Protein AF-A0A520DU92-F1 (afdb_monomer_lite)

Secondary structure (DSSP, 8-state):
-HHHH-TTT--HHHHHHHHHHHHHHHHHHHHHHHH-EETTEESSBSTTSEEEEES-TTTEEEEE--SEETTEEE-SEEEEEEEEE---EEEEE-S--BS-SS---EEEEEEETTEEEEEEESS--HHHHHHHHHTTHHHHSEEEEEES-TT-BEEEEEEEEESTTS-EEEE-TT-SS-SS----EEE-----EEEEEEEEEETTEEEEEEEEEEE--STT--TTEEE-TTS-EEEE-HHHHSTTTTSS-EEEEEEEE-PEEEE-SSSTT-EEEEPPPB--GGGSSBTTBTT--GGG---SSHHHHHHHHHHHHHHHHHHHHHHHHHHHHHHHH-

pLDDT: mean 90.15, std 7.12, range [54.53, 98.44]

Radius of gyration: 24.4 Å; chains: 1; bounding box: 58×38×75 Å

Foldseek 3Di:
DVVLLPVVPDDLVNLVVVVVVLVVVLVVLQCCQQVCDDDPGRFAAQLAFKDKDFPALQWFLDWDDGQDDPNFGFAWDFKWKAWPAFWFWWKDWFPDFDQDQQFQAFWDWKDKQRDIDTDPRPGDGVVNVQVVVCVCCVPRQWHWDWDDDRGGIAIMITGVFTAQLGWIFIADCRCSRHPDRDDGDTTGIHAIKMKIWGWGADPVGIDIDIDIWAFPPDHPGGSQWTDDPLGTITGTDPSSSDDCRSNDTDGGIIMHGNWDWDQQDDDPVRIDTGGRHHSNQCNALGNLDRNDTSVNQRSSDSVSVVSNVSSVVRRVVSVVSSVVVVVVCVVPRD

Sequence (334 aa):
AVHAANTAVVDTPQLQADQQEIRSTIQSIQRIADSTSWGSKRLLNGTAGTQSVITSPSNLGSMYFGSTFNGSIVANGPVTVQRTTAATRTELATDKTFASTATVPGAGTFVVNGYSFSSNGTTDTIQNMADRVNAQSANTGVTATIEGSAGAYSLKFTSVEFGSDFPISYFDPSGVLSTTVNPAATVNGTDATANVTLTTTTPSGTTTSTVTFTGGQGNKTSGLLLSDGQGNSFRLTPAGNAGTTLATATAIGQLTSGNLRFQIGANDDQSVSFGMPDVRPNRLGTGAITNQDLTTVDVTTQQGAIDAMTIIDSAVTQLSQMRGELGSFQKNFL

Structure (mmCIF, N/CA/C/O backbone):
data_AF-A0A520DU92-F1
#
_entry.id   AF-A0A520DU92-F1
#
loop_
_atom_site.group_PDB
_atom_site.id
_atom_site.type_symbol
_atom_site.label_atom_id
_atom_site.label_alt_id
_atom_site.label_comp_id
_atom_site.label_asym_id
_atom_site.label_entity_id
_atom_site.label_seq_id
_atom_site.pdbx_PDB_ins_code
_atom_site.Cartn_x
_atom_site.Cartn_y
_atom_site.Cartn_z
_atom_site.occupancy
_atom_site.B_iso_or_equiv
_atom_site.auth_seq_id
_atom_site.auth_comp_id
_atom_site.auth_asym_id
_atom_site.auth_atom_id
_atom_site.pdbx_PDB_model_num
ATOM 1 N N . ALA A 1 1 ? 14.570 -8.189 12.410 1.00 72.06 1 ALA A N 1
ATOM 2 C CA . ALA A 1 1 ? 14.326 -7.747 11.018 1.00 72.06 1 ALA A CA 1
ATOM 3 C C . ALA A 1 1 ? 15.596 -7.194 10.374 1.00 72.06 1 ALA A C 1
ATOM 5 O O . ALA A 1 1 ? 16.088 -7.819 9.452 1.00 72.06 1 ALA A O 1
ATOM 6 N N . VAL A 1 2 ? 16.189 -6.105 10.886 1.00 81.75 2 VAL A N 1
ATOM 7 C CA . VAL A 1 2 ? 17.441 -5.545 10.323 1.00 81.75 2 VAL A CA 1
ATOM 8 C C . VAL A 1 2 ? 18.602 -6.551 10.343 1.00 81.75 2 VAL A C 1
ATOM 10 O O . VAL A 1 2 ? 19.323 -6.657 9.361 1.00 81.75 2 VAL A O 1
ATOM 13 N N . HIS A 1 3 ? 18.753 -7.326 11.425 1.00 86.38 3 HIS A N 1
ATOM 14 C CA . HIS A 1 3 ? 19.741 -8.409 11.496 1.00 86.38 3 HIS A CA 1
ATOM 15 C C . HIS A 1 3 ? 19.518 -9.443 10.378 1.00 86.38 3 HIS A C 1
ATOM 17 O O . HIS A 1 3 ? 20.378 -9.593 9.519 1.00 86.38 3 HIS A O 1
ATOM 23 N N . ALA A 1 4 ? 18.322 -10.033 10.303 1.00 79.88 4 ALA A N 1
ATOM 24 C CA . ALA A 1 4 ? 17.920 -10.942 9.229 1.00 79.88 4 ALA A CA 1
ATOM 25 C C . ALA A 1 4 ? 18.042 -10.384 7.791 1.00 79.88 4 ALA A C 1
ATOM 27 O O . ALA A 1 4 ? 18.256 -11.147 6.852 1.00 79.88 4 ALA A O 1
ATOM 28 N N . ALA A 1 5 ? 17.944 -9.064 7.598 1.00 78.12 5 ALA A N 1
ATOM 29 C CA . ALA A 1 5 ? 18.129 -8.431 6.291 1.00 78.12 5 ALA A CA 1
ATOM 30 C C . ALA A 1 5 ? 19.599 -8.440 5.816 1.00 78.12 5 ALA A C 1
ATOM 32 O O . ALA A 1 5 ? 19.856 -8.297 4.619 1.00 78.12 5 ALA A O 1
ATOM 33 N N . ASN A 1 6 ? 20.566 -8.658 6.717 1.00 76.94 6 ASN A N 1
ATOM 34 C CA . ASN A 1 6 ? 21.995 -8.756 6.403 1.00 76.94 6 ASN A CA 1
ATOM 35 C C . ASN A 1 6 ? 22.384 -10.163 5.912 1.00 76.94 6 ASN A C 1
ATOM 37 O O . ASN A 1 6 ? 23.274 -10.818 6.457 1.00 76.94 6 ASN A O 1
ATOM 41 N N . THR A 1 7 ? 21.750 -10.631 4.838 1.00 66.50 7 THR A N 1
ATOM 42 C CA . THR A 1 7 ? 21.922 -11.997 4.302 1.00 66.50 7 THR A CA 1
ATOM 43 C C . THR A 1 7 ? 23.335 -12.328 3.807 1.00 66.50 7 THR A C 1
ATOM 45 O O . THR A 1 7 ? 23.638 -13.491 3.564 1.00 66.50 7 THR A O 1
ATOM 48 N N . ALA A 1 8 ? 24.224 -11.338 3.687 1.00 62.16 8 ALA A N 1
ATOM 49 C CA . ALA A 1 8 ? 25.632 -11.549 3.347 1.00 62.16 8 ALA A CA 1
ATOM 50 C C . ALA A 1 8 ? 26.436 -12.256 4.456 1.00 62.16 8 ALA A C 1
ATOM 52 O O . ALA A 1 8 ? 27.493 -12.816 4.173 1.00 62.16 8 ALA A O 1
ATOM 53 N N . VAL A 1 9 ? 25.967 -12.201 5.708 1.00 70.06 9 VAL A N 1
ATOM 54 C CA . VAL A 1 9 ? 26.692 -12.735 6.877 1.00 70.06 9 VAL A CA 1
ATOM 55 C C . VAL A 1 9 ? 25.840 -13.618 7.788 1.00 70.06 9 VAL A C 1
ATOM 57 O O . VAL A 1 9 ? 26.406 -14.336 8.608 1.00 70.06 9 VAL A O 1
ATOM 60 N N . VAL A 1 10 ? 24.510 -13.577 7.660 1.00 82.62 10 VAL A N 1
ATOM 61 C CA . VAL A 1 10 ? 23.593 -14.310 8.542 1.00 82.62 10 VAL A CA 1
ATOM 62 C C . VAL A 1 10 ? 23.277 -15.694 7.976 1.00 82.62 10 VAL A C 1
ATOM 64 O O . VAL A 1 10 ? 22.868 -15.825 6.822 1.00 82.62 10 VAL A O 1
ATOM 67 N N . ASP A 1 11 ? 23.455 -16.730 8.797 1.00 84.81 11 ASP A N 1
ATOM 68 C CA . ASP A 1 11 ? 23.179 -18.119 8.426 1.00 84.81 11 ASP A CA 1
ATOM 69 C C . ASP A 1 11 ? 21.731 -18.555 8.734 1.00 84.81 11 ASP A C 1
ATOM 71 O O . ASP A 1 11 ? 20.963 -17.879 9.422 1.00 84.81 11 ASP A O 1
ATOM 75 N N . THR A 1 12 ? 21.314 -19.706 8.196 1.00 86.94 12 THR A N 1
ATOM 76 C CA . THR A 1 12 ? 19.935 -20.196 8.361 1.00 86.94 12 THR A CA 1
ATOM 77 C C . THR A 1 12 ? 19.529 -20.416 9.829 1.00 86.94 12 THR A C 1
ATOM 79 O O . THR A 1 12 ? 18.416 -20.016 10.179 1.00 86.94 12 THR A O 1
ATOM 82 N N . PRO A 1 13 ? 20.358 -21.014 10.712 1.00 89.38 13 PRO A N 1
ATOM 83 C CA . PRO A 1 13 ? 20.037 -21.112 12.137 1.00 89.38 13 PRO A CA 1
ATOM 84 C C . PRO A 1 13 ? 19.804 -19.758 12.819 1.00 89.38 13 PRO A C 1
ATOM 86 O O . PRO A 1 13 ? 18.859 -19.634 13.599 1.00 89.38 13 PRO A O 1
ATOM 89 N N . GLN A 1 14 ? 20.609 -18.737 12.507 1.00 89.38 14 GLN A N 1
ATOM 90 C CA . GLN A 1 14 ? 20.418 -17.382 13.034 1.00 89.38 14 GLN A CA 1
ATOM 91 C C . GLN A 1 14 ? 19.095 -16.770 12.557 1.00 89.38 14 GLN A C 1
ATOM 93 O O . GLN A 1 14 ? 18.337 -16.251 13.374 1.00 89.38 14 GLN A O 1
ATOM 98 N N . LEU A 1 15 ? 18.749 -16.913 11.272 1.00 89.75 15 LEU A N 1
ATOM 99 C CA . LEU A 1 15 ? 17.451 -16.457 10.749 1.00 89.75 15 LEU A CA 1
ATOM 100 C C . LEU A 1 15 ? 16.265 -17.154 11.432 1.00 89.75 15 LEU A C 1
ATOM 102 O O . LEU A 1 15 ? 15.232 -16.535 11.691 1.00 89.75 15 LEU A O 1
ATOM 106 N N . GLN A 1 16 ? 16.397 -18.445 11.749 1.00 91.62 16 GLN A N 1
ATOM 107 C CA . GLN A 1 16 ? 15.365 -19.178 12.483 1.00 91.62 16 GLN A CA 1
ATOM 108 C C . GLN A 1 16 ? 15.234 -18.702 13.932 1.00 91.62 16 GLN A C 1
ATOM 110 O O . GLN A 1 16 ? 14.112 -18.632 14.438 1.00 91.62 16 GLN A O 1
ATOM 115 N N . ALA A 1 17 ? 16.343 -18.366 14.592 1.00 91.69 17 ALA A N 1
ATOM 116 C CA . ALA A 1 17 ? 16.325 -17.790 15.933 1.00 91.69 17 ALA A CA 1
ATOM 117 C C . ALA A 1 17 ? 15.631 -16.416 15.937 1.00 91.69 17 ALA A C 1
ATOM 119 O O . ALA A 1 17 ? 14.700 -16.214 16.720 1.00 91.69 17 ALA A O 1
ATOM 120 N N . ASP A 1 18 ? 15.982 -15.536 14.993 1.00 92.19 18 ASP A N 1
ATOM 121 C CA . ASP A 1 18 ? 15.318 -14.239 14.794 1.00 92.19 18 ASP A CA 1
ATOM 122 C C . ASP A 1 18 ? 13.803 -14.421 14.586 1.00 92.19 18 ASP A C 1
ATOM 124 O O . ASP A 1 18 ? 12.976 -13.743 15.202 1.00 92.19 18 ASP A O 1
ATOM 128 N N . GLN A 1 19 ? 13.408 -15.385 13.746 1.00 94.38 19 GLN A N 1
ATOM 129 C CA . GLN A 1 19 ? 11.999 -15.682 13.495 1.00 94.38 19 GLN A CA 1
ATOM 130 C C . GLN A 1 19 ? 11.267 -16.182 14.753 1.00 94.38 19 GLN A C 1
ATOM 132 O O . GLN A 1 19 ? 10.086 -15.874 14.947 1.00 94.38 19 GLN A O 1
ATOM 137 N N . GLN A 1 20 ? 11.927 -16.971 15.605 1.00 95.62 20 GLN A N 1
ATOM 138 C CA . GLN A 1 20 ? 11.346 -17.447 16.864 1.00 95.62 20 GLN A CA 1
ATOM 139 C C . GLN A 1 20 ? 11.148 -16.304 17.865 1.00 95.62 20 GLN A C 1
ATOM 141 O O . GLN A 1 20 ? 10.092 -16.235 18.498 1.00 95.62 20 GLN A O 1
ATOM 146 N N . GLU A 1 21 ? 12.107 -15.382 17.968 1.00 95.00 21 GLU A N 1
ATOM 147 C CA . GLU A 1 21 ? 11.987 -14.188 18.810 1.00 95.00 21 GLU A CA 1
ATOM 148 C C . GLU A 1 21 ? 10.802 -13.312 18.372 1.00 95.00 21 GLU A C 1
ATOM 150 O O . GLU A 1 21 ? 9.973 -12.909 19.198 1.00 95.00 21 GLU A O 1
ATOM 155 N N . ILE A 1 22 ? 10.657 -13.091 17.062 1.00 94.38 22 ILE A N 1
ATOM 156 C CA . ILE A 1 22 ? 9.533 -12.340 16.490 1.00 94.38 22 ILE A CA 1
ATOM 157 C C . ILE A 1 22 ? 8.200 -13.023 16.818 1.00 94.38 22 ILE A C 1
ATOM 159 O O . ILE A 1 22 ? 7.280 -12.369 17.314 1.00 94.38 22 ILE A O 1
ATOM 163 N N . ARG A 1 23 ? 8.091 -14.345 16.625 1.00 95.50 23 ARG A N 1
ATOM 164 C CA . ARG A 1 23 ? 6.869 -15.100 16.963 1.00 95.50 23 ARG A CA 1
ATOM 165 C C . ARG A 1 23 ? 6.531 -15.014 18.450 1.00 95.50 23 ARG A C 1
ATOM 167 O O . ARG A 1 23 ? 5.365 -14.820 18.790 1.00 95.50 23 ARG A O 1
ATOM 174 N N . SER A 1 24 ? 7.526 -15.123 19.329 1.00 96.50 24 SER A N 1
ATOM 175 C CA . SER A 1 24 ? 7.341 -14.980 20.779 1.00 96.50 24 SER A CA 1
ATOM 176 C C . SER A 1 24 ? 6.828 -13.582 21.145 1.00 96.50 24 SER A C 1
ATOM 178 O O . SER A 1 24 ? 5.882 -13.434 21.924 1.00 96.50 24 SER A O 1
ATOM 180 N N . THR A 1 25 ? 7.380 -12.547 20.508 1.00 96.06 25 THR A N 1
ATOM 181 C CA . THR A 1 25 ? 6.945 -11.156 20.690 1.00 96.06 25 THR A CA 1
ATOM 182 C C . THR A 1 25 ? 5.502 -10.955 20.228 1.00 96.06 25 THR A C 1
ATOM 184 O O . THR A 1 25 ? 4.686 -10.429 20.984 1.00 96.06 25 THR A O 1
ATOM 187 N N . ILE A 1 26 ? 5.144 -11.450 19.039 1.00 95.81 26 ILE A N 1
ATOM 188 C CA . ILE A 1 26 ? 3.772 -11.413 18.504 1.00 95.81 26 ILE A CA 1
ATOM 189 C C . ILE A 1 26 ? 2.791 -12.123 19.446 1.00 95.81 26 ILE A C 1
ATOM 191 O O . ILE A 1 26 ? 1.725 -11.588 19.749 1.00 95.81 26 ILE A O 1
ATOM 195 N N . GLN A 1 27 ? 3.154 -13.296 19.973 1.00 96.62 27 GLN A N 1
ATOM 196 C CA . GLN A 1 27 ? 2.338 -14.007 20.963 1.00 96.62 27 GLN A CA 1
ATOM 197 C C . GLN A 1 27 ? 2.179 -13.212 22.263 1.00 96.62 27 GLN A C 1
ATOM 199 O O . GLN A 1 27 ? 1.112 -13.241 22.876 1.00 96.62 27 GLN A O 1
ATOM 204 N N . SER A 1 28 ? 3.216 -12.490 22.692 1.00 96.88 28 SER A N 1
ATOM 205 C CA . SER A 1 28 ? 3.133 -11.595 23.846 1.00 96.88 28 SER A CA 1
ATOM 206 C C . SER A 1 28 ? 2.158 -10.442 23.596 1.00 96.88 28 SER A C 1
ATOM 208 O O . SER A 1 28 ? 1.302 -10.183 24.439 1.00 96.88 28 SER A O 1
ATOM 210 N N . ILE A 1 29 ? 2.211 -9.818 22.412 1.00 95.62 29 ILE A N 1
ATOM 211 C CA . ILE A 1 29 ? 1.265 -8.769 21.998 1.00 95.62 29 ILE A CA 1
ATOM 212 C C . ILE A 1 29 ? -0.168 -9.316 21.985 1.00 95.62 29 ILE A C 1
ATOM 214 O O . ILE A 1 29 ? -1.047 -8.712 22.594 1.00 95.62 29 ILE A O 1
ATOM 218 N N . GLN A 1 30 ? -0.401 -10.488 21.381 1.00 95.75 30 GLN A N 1
ATOM 219 C CA . GLN A 1 30 ? -1.712 -11.149 21.392 1.00 95.75 30 GLN A CA 1
ATOM 220 C C . GLN A 1 30 ? -2.204 -11.386 22.826 1.00 95.75 30 GLN A C 1
ATOM 222 O O . GLN A 1 30 ? -3.343 -11.064 23.155 1.00 95.75 30 GLN A O 1
ATOM 227 N N . ARG A 1 31 ? -1.333 -11.885 23.713 1.00 96.00 31 ARG A N 1
ATOM 228 C CA . ARG A 1 31 ? -1.672 -12.114 25.122 1.00 96.00 31 ARG A CA 1
ATOM 229 C C . ARG A 1 31 ? -2.043 -10.814 25.832 1.00 96.00 31 ARG A C 1
ATOM 231 O O . ARG A 1 31 ? -2.994 -10.814 26.608 1.00 96.00 31 ARG A O 1
ATOM 238 N N . ILE A 1 32 ? -1.328 -9.715 25.590 1.00 95.31 32 ILE A N 1
ATOM 239 C CA . ILE A 1 32 ? -1.647 -8.394 26.157 1.00 95.31 32 ILE A CA 1
ATOM 240 C C . ILE A 1 32 ? -2.988 -7.888 25.618 1.00 95.31 32 ILE A C 1
ATOM 242 O O . ILE A 1 32 ? -3.821 -7.447 26.411 1.00 95.31 32 ILE A O 1
ATOM 246 N N . ALA A 1 33 ? -3.220 -7.994 24.306 1.00 93.81 33 ALA A N 1
ATOM 247 C CA . ALA A 1 33 ? -4.468 -7.579 23.670 1.00 93.81 33 ALA A CA 1
ATOM 248 C C . ALA A 1 33 ? -5.670 -8.323 24.271 1.00 93.81 33 ALA A C 1
ATOM 250 O O . ALA A 1 33 ? -6.661 -7.707 24.669 1.00 93.81 33 ALA A O 1
ATOM 251 N N . ASP A 1 34 ? -5.544 -9.644 24.413 1.00 93.62 34 ASP A N 1
ATOM 252 C CA . ASP A 1 34 ? -6.605 -10.489 24.942 1.00 93.62 34 ASP A CA 1
ATOM 253 C C . ASP A 1 34 ? -6.787 -10.332 26.448 1.00 93.62 34 ASP A C 1
ATOM 255 O O . ASP A 1 34 ? -7.920 -10.366 26.911 1.00 93.62 34 ASP A O 1
ATOM 259 N N . SER A 1 35 ? -5.719 -10.174 27.237 1.00 93.88 35 SER A N 1
ATOM 260 C CA . SER A 1 35 ? -5.799 -10.154 28.709 1.00 93.88 35 SER A CA 1
ATOM 261 C C . SER A 1 35 ? -6.151 -8.788 29.302 1.00 93.88 35 SER A C 1
ATOM 263 O O . SER A 1 35 ? -6.795 -8.746 30.354 1.00 93.88 35 SER A O 1
ATOM 265 N N . THR A 1 36 ? -5.803 -7.687 28.629 1.00 94.06 36 THR A N 1
ATOM 266 C CA . THR A 1 36 ? -6.085 -6.329 29.116 1.00 94.06 36 THR A CA 1
ATOM 267 C C . THR A 1 36 ? -7.593 -6.094 29.219 1.00 94.06 36 THR A C 1
ATOM 269 O O . THR A 1 36 ? -8.324 -6.084 28.222 1.00 94.06 36 THR A O 1
ATOM 272 N N . SER A 1 37 ? -8.074 -5.909 30.447 1.00 91.94 37 SER A N 1
ATOM 273 C CA . SER A 1 37 ? -9.496 -5.788 30.761 1.00 91.94 37 SER A CA 1
ATOM 274 C C . SER A 1 37 ? -9.739 -4.843 31.931 1.00 91.94 37 SER A C 1
ATOM 276 O O . SER A 1 37 ? -8.862 -4.617 32.763 1.00 91.94 37 SER A O 1
ATOM 278 N N . TRP A 1 38 ? -10.955 -4.308 31.993 1.00 88.06 38 TRP A N 1
ATOM 279 C CA . TRP A 1 38 ? -11.481 -3.615 33.160 1.00 88.06 38 TRP A CA 1
ATOM 280 C C . TRP A 1 38 ? -12.833 -4.231 33.525 1.00 88.06 38 TRP A C 1
ATOM 282 O O . TRP A 1 38 ? -13.774 -4.228 32.725 1.00 88.06 38 TRP A O 1
ATOM 292 N N . GLY A 1 39 ? -12.914 -4.837 34.711 1.00 88.12 39 GLY A N 1
ATOM 293 C CA . GLY A 1 39 ? -14.049 -5.685 35.078 1.00 88.12 39 GLY A CA 1
ATOM 294 C C . GLY A 1 39 ? -14.237 -6.832 34.077 1.00 88.12 39 GLY A C 1
ATOM 295 O O . GLY A 1 39 ? -13.307 -7.580 33.793 1.00 88.12 39 GLY A O 1
ATOM 296 N N . SER A 1 40 ? -15.441 -6.963 33.517 1.00 86.25 40 SER A N 1
ATOM 297 C CA . SER A 1 40 ? -15.772 -7.975 32.502 1.00 86.25 40 SER A CA 1
ATOM 298 C C . SER A 1 40 ? -15.543 -7.516 31.055 1.00 86.25 40 SER A C 1
ATOM 300 O O . SER A 1 40 ? -15.833 -8.264 30.119 1.00 86.25 40 SER A O 1
ATOM 302 N N . LYS A 1 41 ? -15.046 -6.289 30.841 1.00 86.62 41 LYS A N 1
ATOM 303 C CA . LYS A 1 41 ? -14.853 -5.703 29.509 1.00 86.62 41 LYS A CA 1
ATOM 304 C C . LYS A 1 41 ? -13.402 -5.852 29.067 1.00 86.62 41 LYS A C 1
ATOM 306 O O . LYS A 1 41 ? -12.487 -5.420 29.765 1.00 86.62 41 LYS A O 1
ATOM 311 N N . ARG A 1 42 ? -13.188 -6.455 27.897 1.00 91.19 42 ARG A N 1
ATOM 312 C CA . ARG A 1 42 ? -11.877 -6.498 27.234 1.00 91.19 42 ARG A CA 1
ATOM 313 C C . ARG A 1 42 ? -11.645 -5.168 26.540 1.00 91.19 42 ARG A C 1
ATOM 315 O O . ARG A 1 42 ? -12.568 -4.659 25.919 1.00 91.19 42 ARG A O 1
ATOM 322 N N . LEU A 1 43 ? -10.445 -4.613 26.661 1.00 89.00 43 LEU A N 1
ATOM 323 C CA . LEU A 1 43 ? -10.170 -3.273 26.145 1.00 89.00 43 LEU A CA 1
ATOM 324 C C . LEU A 1 43 ? -9.509 -3.333 24.770 1.00 89.00 43 LEU A C 1
ATOM 326 O O . LEU A 1 43 ? -9.982 -2.697 23.843 1.00 89.00 43 LEU A O 1
ATOM 330 N N . LEU A 1 44 ? -8.459 -4.138 24.613 1.00 90.19 44 LEU A N 1
ATOM 331 C CA . LEU A 1 44 ? -7.540 -4.001 23.478 1.00 90.19 44 LEU A CA 1
ATOM 332 C C . LEU A 1 44 ? -7.704 -5.064 22.380 1.00 90.19 44 LEU A C 1
ATOM 334 O O . LEU A 1 44 ? -6.912 -5.113 21.445 1.00 90.19 44 LEU A O 1
ATOM 338 N N . ASN A 1 45 ? -8.715 -5.927 22.481 1.00 85.88 45 ASN A N 1
ATOM 339 C CA . ASN A 1 45 ? -8.967 -7.005 21.516 1.00 85.88 45 ASN A CA 1
ATOM 340 C C . ASN A 1 45 ? -10.017 -6.640 20.446 1.00 85.88 45 ASN A C 1
ATOM 342 O O . ASN A 1 45 ? -10.575 -7.527 19.796 1.00 85.88 45 ASN A O 1
ATOM 346 N N . GLY A 1 46 ? -10.361 -5.352 20.348 1.00 84.69 46 GLY A N 1
ATOM 347 C CA . GLY A 1 46 ? -11.361 -4.811 19.427 1.00 84.69 46 GLY A CA 1
ATOM 348 C C . GLY A 1 46 ? -12.814 -4.914 19.891 1.00 84.69 46 GLY A C 1
ATOM 349 O O . GLY A 1 46 ? -13.676 -4.267 19.308 1.00 84.69 46 GLY A O 1
ATOM 350 N N . THR A 1 47 ? -13.133 -5.661 20.955 1.00 84.75 47 THR A N 1
ATOM 351 C CA . THR A 1 47 ? -14.535 -5.766 21.425 1.00 84.75 47 THR A CA 1
ATOM 352 C C . THR A 1 47 ? -15.063 -4.493 22.089 1.00 84.75 47 THR A C 1
ATOM 354 O O . THR A 1 47 ? -16.276 -4.313 22.164 1.00 84.75 47 THR A O 1
ATOM 357 N N . ALA A 1 48 ? -14.167 -3.616 22.546 1.00 85.25 48 ALA A N 1
ATOM 358 C CA . ALA A 1 48 ? -14.484 -2.330 23.160 1.00 85.25 48 ALA A CA 1
ATOM 359 C C . ALA A 1 48 ? -14.310 -1.131 22.210 1.00 85.25 48 ALA A C 1
ATOM 361 O O . ALA A 1 48 ? -14.283 0.005 22.681 1.00 85.25 48 ALA A O 1
ATOM 362 N N . GLY A 1 49 ? -14.190 -1.355 20.898 1.00 85.31 49 GLY A N 1
ATOM 363 C CA . GLY A 1 49 ? -14.101 -0.293 19.893 1.00 85.31 49 GLY A CA 1
ATOM 364 C C . GLY A 1 49 ? -14.702 -0.689 18.553 1.00 85.31 49 GLY A C 1
ATOM 365 O O . GLY A 1 49 ? -15.534 -1.594 18.482 1.00 85.31 49 GLY A O 1
ATOM 366 N N . THR A 1 50 ? -14.315 0.012 17.489 1.00 86.19 50 THR A N 1
ATOM 367 C CA . THR A 1 50 ? -14.797 -0.270 16.132 1.00 86.19 50 THR A CA 1
ATOM 368 C C . THR A 1 50 ? -14.088 -1.491 15.555 1.00 86.19 50 THR A C 1
ATOM 370 O O . THR A 1 50 ? -12.870 -1.510 15.401 1.00 86.19 50 THR A O 1
ATOM 373 N N . GLN A 1 51 ? -14.856 -2.509 15.173 1.00 86.50 51 GLN A N 1
ATOM 374 C CA . GLN A 1 51 ? -14.353 -3.645 14.408 1.00 86.50 51 GLN A CA 1
ATOM 375 C C . GLN A 1 51 ? -14.680 -3.476 12.931 1.00 86.50 51 GLN A C 1
ATOM 377 O O . GLN A 1 51 ? -15.833 -3.255 12.567 1.00 86.50 51 GLN A O 1
ATOM 382 N N . SER A 1 52 ? -13.667 -3.654 12.088 1.00 88.31 52 SER A N 1
ATOM 383 C CA . SER A 1 52 ? -13.782 -3.661 10.634 1.00 88.31 52 SER A CA 1
ATOM 384 C C . SER A 1 52 ? -13.751 -5.091 10.088 1.00 88.31 52 SER A C 1
ATOM 386 O O . SER A 1 52 ? -12.906 -5.904 10.482 1.00 88.31 52 SER A O 1
ATOM 388 N N . VAL A 1 53 ? -14.658 -5.415 9.166 1.00 91.19 53 VAL A N 1
ATOM 389 C CA . VAL A 1 53 ? -14.643 -6.673 8.403 1.00 91.19 53 VAL A CA 1
ATOM 390 C C . VAL A 1 53 ? -14.731 -6.353 6.920 1.00 91.19 53 VAL A C 1
ATOM 392 O O . VAL A 1 53 ? -15.639 -5.645 6.489 1.00 91.19 53 VAL A O 1
ATOM 395 N N . ILE A 1 54 ? -13.796 -6.883 6.135 1.00 93.56 54 ILE A N 1
ATOM 396 C CA . ILE A 1 54 ? -13.800 -6.756 4.675 1.00 93.56 54 ILE A CA 1
ATOM 397 C C . ILE A 1 54 ? -14.745 -7.815 4.105 1.00 93.56 54 ILE A C 1
ATOM 399 O O . ILE A 1 54 ? -14.581 -9.003 4.373 1.00 93.56 54 ILE A O 1
ATOM 403 N N . THR A 1 55 ? -15.723 -7.392 3.306 1.00 95.94 55 THR A N 1
ATOM 404 C CA . THR A 1 55 ? -16.645 -8.294 2.592 1.00 95.94 55 THR A CA 1
ATOM 405 C C . THR A 1 55 ? -16.279 -8.445 1.116 1.00 95.94 55 THR A C 1
ATOM 407 O O . THR A 1 55 ? -16.760 -9.361 0.458 1.00 95.94 55 THR A O 1
ATOM 410 N N . SER A 1 56 ? -15.396 -7.581 0.600 1.00 94.19 56 SER A N 1
ATOM 411 C CA . SER A 1 56 ? -14.892 -7.599 -0.781 1.00 94.19 56 SER A CA 1
ATOM 412 C C . SER A 1 56 ? -13.357 -7.735 -0.840 1.00 94.19 56 SER A C 1
ATOM 414 O O . SER A 1 56 ? -12.675 -6.792 -1.252 1.00 94.19 56 SER A O 1
ATOM 416 N N . PRO A 1 57 ? -12.778 -8.889 -0.453 1.00 93.00 57 PRO A N 1
ATOM 417 C CA . PRO A 1 57 ? -11.322 -9.078 -0.363 1.00 93.00 57 PRO A CA 1
ATOM 418 C C . PRO A 1 57 ? -10.606 -9.059 -1.723 1.00 93.00 57 PRO A C 1
ATOM 420 O O . PRO A 1 57 ? -9.399 -8.858 -1.795 1.00 93.00 57 PRO A O 1
ATOM 423 N N . SER A 1 58 ? -11.339 -9.226 -2.829 1.00 93.38 58 SER A N 1
ATOM 424 C CA . SER A 1 58 ? -10.785 -9.009 -4.168 1.00 93.38 58 SER A CA 1
ATOM 425 C C . SER A 1 58 ? -10.440 -7.544 -4.416 1.00 93.38 58 SER A C 1
ATOM 427 O O . SER A 1 58 ? -9.557 -7.276 -5.222 1.00 93.38 58 SER A O 1
ATOM 429 N N . ASN A 1 59 ? -11.123 -6.609 -3.748 1.00 95.00 59 ASN A N 1
ATOM 430 C CA . ASN A 1 59 ? -10.997 -5.169 -3.971 1.00 95.00 59 ASN A CA 1
ATOM 431 C C . ASN A 1 59 ? -10.159 -4.489 -2.885 1.00 95.00 59 ASN A C 1
ATOM 433 O O . ASN A 1 59 ? -9.469 -3.513 -3.176 1.00 95.00 59 ASN A O 1
ATOM 437 N N . LEU A 1 60 ? -10.214 -4.992 -1.649 1.00 94.12 60 LEU A N 1
ATOM 438 C CA . LEU A 1 60 ? -9.479 -4.452 -0.508 1.00 94.12 60 LEU A CA 1
ATOM 439 C C . LEU A 1 60 ? -8.559 -5.492 0.119 1.00 94.12 60 LEU A C 1
ATOM 441 O O . LEU A 1 60 ? -8.996 -6.594 0.435 1.00 94.12 60 LEU A O 1
ATOM 445 N N . GLY A 1 61 ? -7.311 -5.091 0.358 1.00 91.44 61 GLY A N 1
ATOM 446 C CA . GLY A 1 61 ? -6.325 -5.895 1.076 1.00 91.44 61 GLY A CA 1
ATOM 447 C C . GLY A 1 61 ? -6.281 -5.629 2.581 1.00 91.44 61 GLY A C 1
ATOM 448 O O . GLY A 1 61 ? -5.834 -6.485 3.337 1.00 91.44 61 GLY A O 1
ATOM 449 N N . SER A 1 62 ? -6.726 -4.455 3.035 1.00 91.62 62 SER A N 1
ATOM 450 C CA . SER A 1 62 ? -6.821 -4.119 4.461 1.00 91.62 62 SER A CA 1
ATOM 451 C C . SER A 1 62 ? -7.791 -2.965 4.704 1.00 91.62 62 SER A C 1
ATOM 453 O O . SER A 1 62 ? -8.111 -2.208 3.785 1.00 91.62 62 SER A O 1
ATOM 455 N N . MET A 1 63 ? -8.257 -2.831 5.949 1.00 92.31 63 MET A N 1
ATOM 456 C CA . MET A 1 63 ? -9.180 -1.779 6.366 1.00 92.31 63 MET A CA 1
ATOM 457 C C . MET A 1 63 ? -9.070 -1.515 7.871 1.00 92.31 63 MET A C 1
ATOM 459 O O . MET A 1 63 ? -9.287 -2.421 8.681 1.00 92.31 63 MET A O 1
ATOM 463 N N . TYR A 1 64 ? -8.812 -0.264 8.235 1.00 89.06 64 TYR A N 1
ATOM 464 C CA . TYR A 1 64 ? -8.761 0.231 9.602 1.00 89.06 64 TYR A CA 1
ATOM 465 C C . TYR A 1 64 ? -9.682 1.444 9.756 1.00 89.06 64 TYR A C 1
ATOM 467 O O . TYR A 1 64 ? -9.568 2.430 9.030 1.00 89.06 64 TYR A O 1
ATOM 475 N N . PHE A 1 65 ? -10.584 1.364 10.727 1.00 88.69 65 PHE A N 1
ATOM 476 C CA . PHE A 1 65 ? -11.423 2.479 11.141 1.00 88.69 65 PHE A CA 1
ATOM 477 C C . PHE A 1 65 ? -11.379 2.581 12.657 1.00 88.69 65 PHE A C 1
ATOM 479 O O . PHE A 1 65 ? -11.610 1.588 13.350 1.00 88.69 65 PHE A O 1
ATOM 486 N N . GLY A 1 66 ? -11.087 3.778 13.149 1.00 83.56 66 GLY A N 1
ATOM 487 C CA . GLY A 1 66 ? -11.143 4.112 14.557 1.00 83.56 66 GLY A CA 1
ATOM 488 C C . GLY A 1 66 ? -12.576 4.314 15.049 1.00 83.56 66 GLY A C 1
ATOM 489 O O . GLY A 1 66 ? -13.572 3.924 14.430 1.00 83.56 66 GLY A O 1
ATOM 490 N N . SER A 1 67 ? -12.679 4.947 16.210 1.00 81.31 67 SER A N 1
ATOM 491 C CA . SER A 1 67 ? -13.956 5.204 16.889 1.00 81.31 67 SER A CA 1
ATOM 492 C C . SER A 1 67 ? -14.697 6.419 16.336 1.00 81.31 67 SER A C 1
ATOM 494 O O . SER A 1 67 ? -15.891 6.586 16.601 1.00 81.31 67 SER A O 1
ATOM 496 N N . THR A 1 68 ? -13.999 7.269 15.582 1.00 85.50 68 THR A N 1
ATOM 497 C CA . THR A 1 68 ? -14.529 8.507 15.017 1.00 85.50 68 THR A CA 1
ATOM 498 C C . THR A 1 68 ? -14.353 8.560 13.503 1.00 85.50 68 THR A C 1
ATOM 500 O O . THR A 1 68 ? -13.406 8.026 12.931 1.00 85.50 68 THR A O 1
ATOM 503 N N . PHE A 1 69 ? -15.311 9.209 12.851 1.00 91.81 69 PHE A N 1
ATOM 504 C CA . PHE A 1 69 ? -15.317 9.464 11.423 1.00 91.81 69 PHE A CA 1
ATOM 505 C C . PHE A 1 69 ? -15.987 10.809 11.158 1.00 91.81 69 PHE A C 1
ATOM 507 O O . PHE A 1 69 ? -17.119 11.052 11.592 1.00 91.81 69 PHE A O 1
ATOM 514 N N . ASN A 1 70 ? -15.262 11.709 10.495 1.00 91.88 70 ASN A N 1
ATOM 515 C CA . ASN A 1 70 ? -15.634 13.114 10.333 1.00 91.88 70 ASN A CA 1
ATOM 516 C C . ASN A 1 70 ? -16.008 13.795 11.670 1.00 91.88 70 ASN A C 1
ATOM 518 O O . ASN A 1 70 ? -16.986 14.534 11.774 1.00 91.88 70 ASN A O 1
ATOM 522 N N . GLY A 1 71 ? -15.283 13.448 12.740 1.00 86.44 71 GLY A N 1
ATOM 523 C CA . GLY A 1 71 ? -15.507 13.981 14.094 1.00 86.44 71 GLY A CA 1
ATOM 524 C C . GLY A 1 71 ? -16.750 13.449 14.820 1.00 86.44 71 GLY A C 1
ATOM 525 O O . GLY A 1 71 ? -16.989 13.828 15.963 1.00 86.44 71 GLY A O 1
ATOM 526 N N . SER A 1 72 ? -17.524 12.559 14.195 1.00 89.06 72 SER A N 1
ATOM 527 C CA . SER A 1 72 ? -18.667 11.876 14.813 1.00 89.06 72 SER A CA 1
ATOM 528 C C . SER A 1 72 ? -18.319 10.435 15.156 1.00 89.06 72 SER A C 1
ATOM 530 O O . SER A 1 72 ? -17.387 9.867 14.597 1.00 89.06 72 SER A O 1
ATOM 532 N N . ILE A 1 73 ? -19.067 9.820 16.065 1.00 86.62 73 ILE A N 1
ATOM 533 C CA . ILE A 1 73 ? -18.807 8.443 16.485 1.00 86.62 73 ILE A CA 1
ATOM 534 C C . ILE A 1 73 ? -19.207 7.472 15.371 1.00 86.62 73 ILE A C 1
ATOM 536 O O . ILE A 1 73 ? -20.292 7.600 14.814 1.00 86.62 73 ILE A O 1
ATOM 540 N N . VAL A 1 74 ? -18.377 6.475 15.072 1.00 90.62 74 VAL A N 1
ATOM 541 C CA . VAL A 1 74 ? -18.730 5.401 14.131 1.00 90.62 74 VAL A CA 1
ATOM 542 C C . VAL A 1 74 ? -19.868 4.541 14.692 1.00 90.62 74 VAL A C 1
ATOM 544 O O . VAL A 1 74 ? -19.835 4.115 15.851 1.00 90.62 74 VAL A O 1
ATOM 547 N N . ALA A 1 75 ? -20.867 4.258 13.855 1.00 91.69 75 ALA A N 1
ATOM 548 C CA . ALA A 1 75 ? -21.984 3.368 14.157 1.00 91.69 75 ALA A CA 1
ATOM 549 C C . ALA A 1 75 ? -21.868 2.039 13.393 1.00 91.69 75 ALA A C 1
ATOM 551 O O . ALA A 1 75 ? -21.041 1.878 12.495 1.00 91.69 75 ALA A O 1
ATOM 552 N N . ASN A 1 76 ? -22.731 1.080 13.736 1.00 92.94 76 ASN A N 1
ATOM 553 C CA . ASN A 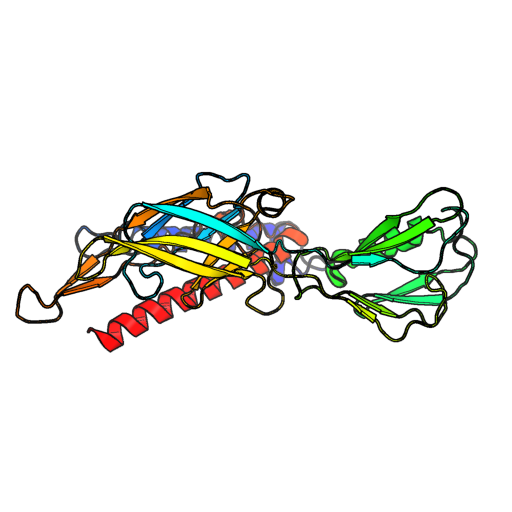1 76 ? -22.852 -0.159 12.970 1.00 92.94 76 ASN A CA 1
ATOM 554 C C . ASN A 1 76 ? -23.363 0.153 11.562 1.00 92.94 76 ASN A C 1
ATOM 556 O O . ASN A 1 76 ? -24.368 0.849 11.414 1.00 92.94 76 ASN A O 1
ATOM 560 N N . GLY A 1 77 ? -22.719 -0.398 10.539 1.00 95.06 77 GLY A N 1
ATOM 561 C CA . GLY A 1 77 ? -23.141 -0.158 9.163 1.00 95.06 77 GLY A CA 1
ATOM 562 C C . GLY A 1 77 ? -22.106 -0.563 8.120 1.00 95.06 77 GLY A C 1
ATOM 563 O O . GLY A 1 77 ? -21.015 -1.022 8.468 1.00 95.06 77 GLY A O 1
ATOM 564 N N . PRO A 1 78 ? -22.448 -0.420 6.832 1.00 96.75 78 PRO A N 1
ATOM 565 C CA . PRO A 1 78 ? -21.525 -0.698 5.747 1.00 96.75 78 PRO A CA 1
ATOM 566 C C . PRO A 1 78 ? -20.430 0.360 5.643 1.00 96.75 78 PRO A C 1
ATOM 568 O O . PRO A 1 78 ? -20.664 1.552 5.841 1.00 96.75 78 PRO A O 1
ATOM 571 N N . VAL A 1 79 ? -19.247 -0.087 5.229 1.00 97.62 79 VAL A N 1
ATOM 572 C CA . VAL A 1 79 ? -18.227 0.774 4.633 1.00 97.62 79 VAL A CA 1
ATOM 573 C C . VAL A 1 79 ? -18.496 0.829 3.142 1.00 97.62 79 VAL A C 1
ATOM 575 O O . VAL A 1 79 ? -18.359 -0.182 2.450 1.00 97.62 79 VAL A O 1
ATOM 578 N N . THR A 1 80 ? -18.886 1.998 2.645 1.00 98.06 80 THR A N 1
ATOM 579 C CA . THR A 1 80 ? -19.135 2.210 1.217 1.00 98.06 80 THR A CA 1
ATOM 580 C C . THR A 1 80 ? -18.019 3.047 0.620 1.00 98.06 80 THR A C 1
ATOM 582 O O . THR A 1 80 ? -17.694 4.104 1.151 1.00 98.06 80 THR A O 1
ATOM 585 N N . VAL A 1 81 ? -17.441 2.596 -0.490 1.00 98.25 81 VAL A N 1
ATOM 586 C CA . VAL A 1 81 ? -16.343 3.288 -1.172 1.00 98.25 81 VAL A CA 1
ATOM 587 C C . VAL A 1 81 ? -16.714 3.587 -2.612 1.00 98.25 81 VAL A C 1
ATOM 589 O O . VAL A 1 81 ? -17.235 2.730 -3.325 1.00 98.25 81 VAL A O 1
ATOM 592 N N . GLN A 1 82 ? -16.418 4.813 -3.030 1.00 98.19 82 GLN A N 1
ATOM 593 C CA . GLN A 1 82 ? -16.432 5.258 -4.414 1.00 98.19 82 GLN A CA 1
ATOM 594 C C . GLN A 1 82 ? -15.044 5.794 -4.764 1.00 98.19 82 GLN A C 1
ATOM 596 O O . GLN A 1 82 ? -14.668 6.879 -4.329 1.00 98.19 82 GLN A O 1
ATOM 601 N N . ARG A 1 83 ? -14.282 5.053 -5.561 1.00 97.94 83 ARG A N 1
ATOM 602 C CA . ARG A 1 83 ? -12.977 5.488 -6.055 1.00 97.94 83 ARG A CA 1
ATOM 603 C C . ARG A 1 83 ? -13.168 6.568 -7.124 1.00 97.94 83 ARG A C 1
ATOM 605 O O . ARG A 1 83 ? -13.770 6.313 -8.164 1.00 97.94 83 ARG A O 1
ATOM 612 N N . THR A 1 84 ? -12.643 7.760 -6.866 1.00 97.44 84 THR A N 1
ATOM 613 C CA . THR A 1 84 ? -12.735 8.937 -7.744 1.00 97.44 84 THR A CA 1
ATOM 614 C C . THR A 1 84 ? -11.539 9.053 -8.683 1.00 97.44 84 THR A C 1
ATOM 616 O O . THR A 1 84 ? -11.717 9.383 -9.851 1.00 97.44 84 THR A O 1
ATOM 619 N N . THR A 1 85 ? -10.346 8.686 -8.212 1.00 97.31 85 THR A N 1
ATOM 620 C CA . THR A 1 85 ? -9.123 8.603 -9.025 1.00 97.31 85 THR A CA 1
ATOM 621 C C . THR A 1 85 ? -8.461 7.255 -8.777 1.00 97.31 85 THR A C 1
ATOM 623 O O . THR A 1 85 ? -8.340 6.831 -7.629 1.00 97.31 85 THR A O 1
ATOM 626 N N . ALA A 1 86 ? -8.060 6.557 -9.840 1.00 97.56 86 ALA A N 1
ATOM 627 C CA . ALA A 1 86 ? -7.254 5.344 -9.721 1.00 97.56 86 ALA A CA 1
ATOM 628 C C . ALA A 1 86 ? -5.776 5.711 -9.554 1.00 97.56 86 ALA A C 1
ATOM 630 O O . ALA A 1 86 ? -5.293 6.622 -10.226 1.00 97.56 86 ALA A O 1
ATOM 631 N N . ALA A 1 87 ? -5.057 4.973 -8.710 1.00 97.88 87 ALA A N 1
ATOM 632 C CA . ALA A 1 87 ? -3.613 5.113 -8.637 1.00 97.88 87 ALA A CA 1
ATOM 633 C C . ALA A 1 87 ? -2.960 4.556 -9.908 1.00 97.88 87 ALA A C 1
ATOM 635 O O . ALA A 1 87 ? -3.416 3.547 -10.456 1.00 97.88 87 ALA A O 1
ATOM 636 N N . THR A 1 88 ? -1.852 5.147 -10.337 1.00 97.50 88 THR A N 1
ATOM 637 C CA . THR A 1 88 ? -1.037 4.638 -11.446 1.00 97.50 88 THR A CA 1
ATOM 638 C C . THR A 1 88 ? 0.353 4.272 -10.954 1.00 97.50 88 THR A C 1
ATOM 640 O O . THR A 1 88 ? 0.870 4.854 -10.000 1.00 97.50 88 THR A O 1
ATOM 643 N N . ARG A 1 89 ? 0.966 3.281 -11.602 1.00 96.88 89 ARG A N 1
ATOM 644 C CA . ARG A 1 89 ? 2.419 3.138 -11.538 1.00 96.88 89 ARG A CA 1
ATOM 645 C C . ARG A 1 89 ? 3.040 4.235 -12.389 1.00 96.88 89 ARG A C 1
ATOM 647 O O . ARG A 1 89 ? 2.470 4.623 -13.409 1.00 96.88 89 ARG A O 1
ATOM 654 N N . THR A 1 90 ? 4.199 4.719 -11.975 1.00 96.62 90 THR A N 1
ATOM 655 C CA . THR A 1 90 ? 5.006 5.602 -12.807 1.00 96.62 90 THR A CA 1
ATOM 656 C C . THR A 1 90 ? 5.491 4.805 -14.007 1.00 96.62 90 THR A C 1
ATOM 658 O O . THR A 1 90 ? 6.077 3.737 -13.835 1.00 96.62 90 THR A O 1
ATOM 661 N N . GLU A 1 91 ? 5.264 5.317 -15.211 1.00 94.75 91 GLU A N 1
ATOM 662 C CA . GLU A 1 91 ? 5.747 4.708 -16.446 1.00 94.75 91 GLU A CA 1
ATOM 663 C C . GLU A 1 91 ? 6.608 5.699 -17.226 1.00 94.75 91 GLU A C 1
ATOM 665 O O . GLU A 1 91 ? 6.278 6.880 -17.337 1.00 94.75 91 GLU A O 1
ATOM 670 N N . LEU A 1 92 ? 7.714 5.203 -17.776 1.00 93.25 92 LEU A N 1
ATOM 671 C CA . LEU A 1 92 ? 8.596 5.947 -18.662 1.00 93.25 92 LEU A CA 1
ATOM 672 C C . LEU A 1 92 ? 9.017 5.042 -19.822 1.00 93.25 92 LEU A C 1
ATOM 674 O O . LEU A 1 92 ? 9.789 4.102 -19.635 1.00 93.25 92 LEU A O 1
ATOM 678 N N . ALA A 1 93 ? 8.524 5.345 -21.020 1.00 90.81 93 ALA A N 1
ATOM 679 C CA . ALA A 1 93 ? 8.989 4.715 -22.248 1.00 90.81 93 ALA A CA 1
ATOM 680 C C . ALA A 1 93 ? 10.245 5.434 -22.760 1.00 90.81 93 ALA A C 1
ATOM 682 O O . ALA A 1 93 ? 10.275 6.663 -22.840 1.00 90.81 93 ALA A O 1
ATOM 683 N N . THR A 1 94 ? 11.276 4.670 -23.113 1.00 90.69 94 THR A N 1
ATOM 684 C CA . THR A 1 94 ? 12.475 5.210 -23.760 1.00 90.69 94 THR A CA 1
ATOM 685 C C . THR A 1 94 ? 12.164 5.582 -25.211 1.00 90.69 94 THR A C 1
ATOM 687 O O . THR A 1 94 ? 11.457 4.841 -25.896 1.00 90.69 94 THR A O 1
ATOM 690 N N . ASP A 1 95 ? 12.705 6.695 -25.706 1.00 88.50 95 ASP A N 1
ATOM 691 C CA . ASP A 1 95 ? 12.385 7.234 -27.037 1.00 88.50 95 ASP A CA 1
ATOM 692 C C . ASP A 1 95 ? 13.230 6.620 -28.171 1.00 88.50 95 ASP A C 1
ATOM 694 O O . ASP A 1 95 ? 12.891 6.786 -29.344 1.00 88.50 95 ASP A O 1
ATOM 698 N N . LYS A 1 96 ? 14.302 5.873 -27.861 1.00 89.81 96 LYS A N 1
ATOM 699 C CA . LYS A 1 96 ? 15.082 5.147 -28.873 1.00 89.81 96 LYS A CA 1
ATOM 700 C C . LYS A 1 96 ? 14.460 3.795 -29.184 1.00 89.81 96 LYS A C 1
ATOM 702 O O . LYS A 1 96 ? 14.305 2.937 -28.315 1.00 89.81 96 LYS A O 1
ATOM 707 N N . THR A 1 97 ? 14.168 3.598 -30.464 1.00 91.38 97 THR A N 1
ATOM 708 C CA . THR A 1 97 ? 13.655 2.339 -30.998 1.00 91.38 97 THR A CA 1
ATOM 709 C C . THR A 1 97 ? 14.749 1.521 -31.671 1.00 91.38 97 THR A C 1
ATOM 711 O O . THR A 1 97 ? 15.613 2.057 -32.367 1.00 91.38 97 THR A O 1
ATOM 714 N N . PHE A 1 98 ? 14.653 0.206 -31.542 1.00 89.94 98 PHE A N 1
ATOM 715 C CA . PHE A 1 98 ? 15.573 -0.767 -32.108 1.00 89.94 98 PHE A CA 1
ATOM 716 C C . PHE A 1 98 ? 14.845 -1.679 -33.093 1.00 89.94 98 PHE A C 1
ATOM 718 O O . PHE A 1 98 ? 13.733 -2.145 -32.839 1.00 89.94 98 PHE A O 1
ATOM 725 N N . ALA A 1 99 ? 15.497 -1.987 -34.214 1.00 90.38 99 ALA A N 1
ATOM 726 C CA . ALA A 1 99 ? 14.905 -2.828 -35.253 1.00 90.38 99 ALA A CA 1
ATOM 727 C C . ALA A 1 99 ? 14.658 -4.278 -34.789 1.00 90.38 99 ALA A C 1
ATOM 729 O O . ALA A 1 99 ? 13.744 -4.945 -35.273 1.00 90.38 99 ALA A O 1
ATOM 730 N N . SER A 1 100 ? 15.462 -4.763 -33.839 1.00 89.50 100 SER A N 1
ATOM 731 C CA . SER A 1 100 ? 15.338 -6.090 -33.233 1.00 89.50 100 SER A CA 1
ATOM 732 C C . SER A 1 100 ? 15.715 -6.038 -31.754 1.00 89.50 100 SER A C 1
ATOM 734 O O . SER A 1 100 ? 16.380 -5.101 -31.318 1.00 89.50 100 SER A O 1
ATOM 736 N N . THR A 1 101 ? 15.356 -7.071 -30.995 1.00 85.44 101 THR A N 1
ATOM 737 C CA . THR A 1 101 ? 15.789 -7.228 -29.599 1.00 85.44 101 THR A CA 1
ATOM 738 C C . THR A 1 101 ? 17.233 -7.718 -29.461 1.00 85.44 101 THR A C 1
ATOM 740 O O . THR A 1 101 ? 17.760 -7.722 -28.351 1.00 85.44 101 THR A O 1
ATOM 743 N N . ALA A 1 102 ? 17.877 -8.119 -30.564 1.00 83.31 102 ALA A N 1
ATOM 744 C CA . ALA A 1 102 ? 19.128 -8.873 -30.554 1.00 83.31 102 ALA A CA 1
ATOM 745 C C . ALA A 1 102 ? 20.373 -8.033 -30.246 1.00 83.31 102 ALA A C 1
ATOM 747 O O . ALA A 1 102 ? 21.346 -8.577 -29.735 1.00 83.31 102 ALA A O 1
ATOM 748 N N . THR A 1 103 ? 20.367 -6.732 -30.543 1.00 82.94 103 THR A N 1
ATOM 749 C CA . THR A 1 103 ? 21.517 -5.854 -30.291 1.00 82.94 103 THR A CA 1
ATOM 750 C C . THR A 1 103 ? 21.079 -4.443 -29.918 1.00 82.94 103 THR A C 1
ATOM 752 O O . THR A 1 103 ? 20.187 -3.865 -30.539 1.00 82.94 103 THR A O 1
ATOM 755 N N . VAL A 1 104 ? 21.747 -3.870 -28.918 1.00 83.56 104 VAL A N 1
ATOM 756 C CA . VAL A 1 104 ? 21.688 -2.446 -28.573 1.00 83.56 104 VAL A CA 1
ATOM 757 C C . VAL A 1 104 ? 22.951 -1.777 -29.126 1.00 83.56 104 VAL A C 1
ATOM 759 O O . VAL A 1 104 ? 24.005 -1.850 -28.496 1.00 83.56 104 VAL A O 1
ATOM 762 N N . PRO A 1 105 ? 22.900 -1.153 -30.317 1.00 69.81 105 PRO A N 1
ATOM 763 C CA . PRO A 1 105 ? 24.039 -0.431 -30.864 1.00 69.81 105 PRO A CA 1
ATOM 764 C C . PRO A 1 105 ? 24.316 0.834 -30.041 1.00 69.81 105 PRO A C 1
ATOM 766 O O . PRO A 1 105 ? 23.450 1.701 -29.877 1.00 69.81 105 PRO A O 1
ATOM 769 N N . GLY A 1 106 ? 25.549 0.932 -29.544 1.00 76.44 106 GLY A N 1
ATOM 770 C CA . GLY A 1 106 ? 26.026 2.033 -28.707 1.00 76.44 106 GLY A CA 1
ATOM 771 C C . GLY A 1 106 ? 26.521 1.542 -27.350 1.00 76.44 106 GLY A C 1
ATOM 772 O O . GLY A 1 106 ? 25.750 1.015 -26.546 1.00 76.44 106 GLY A O 1
ATOM 773 N N . ALA A 1 107 ? 27.822 1.706 -27.112 1.00 87.25 107 ALA A N 1
ATOM 774 C CA . ALA A 1 107 ? 28.417 1.486 -25.802 1.00 87.25 107 ALA A CA 1
ATOM 775 C C . ALA A 1 107 ? 28.248 2.744 -24.946 1.00 87.25 107 ALA A C 1
ATOM 777 O O . ALA A 1 107 ? 28.361 3.859 -25.454 1.00 87.25 107 ALA A O 1
ATOM 778 N N . GLY A 1 108 ? 28.004 2.569 -23.653 1.00 91.50 108 GLY A N 1
ATOM 779 C CA . GLY A 1 108 ? 27.844 3.696 -22.743 1.00 91.50 108 GLY A CA 1
ATOM 780 C C . GLY A 1 108 ? 27.031 3.349 -21.513 1.00 91.50 108 GLY A C 1
ATOM 781 O O . GLY A 1 108 ? 26.778 2.176 -21.238 1.00 91.50 108 GLY A O 1
ATOM 782 N N . THR A 1 109 ? 26.636 4.376 -20.771 1.00 92.44 109 THR A N 1
ATOM 783 C CA . THR A 1 109 ? 25.859 4.229 -19.542 1.00 92.44 109 THR A CA 1
ATOM 784 C C . THR A 1 109 ? 24.588 5.061 -19.553 1.00 92.44 109 THR A C 1
ATOM 786 O O . THR A 1 109 ? 24.543 6.149 -20.129 1.00 92.44 109 THR A O 1
ATOM 789 N N . PHE A 1 110 ? 23.584 4.547 -18.850 1.00 92.69 110 PHE A N 1
ATOM 790 C CA . PHE A 1 110 ? 22.373 5.258 -18.465 1.00 92.69 110 PHE A CA 1
ATOM 791 C C . PHE A 1 110 ? 22.115 5.058 -16.969 1.00 92.69 110 PHE A C 1
ATOM 793 O O . PHE A 1 110 ? 22.648 4.138 -16.348 1.00 92.69 110 PHE A O 1
ATOM 800 N N . VAL A 1 111 ? 21.311 5.933 -16.380 1.00 93.38 111 VAL A N 1
ATOM 801 C CA . VAL A 1 111 ? 21.011 5.972 -14.952 1.00 93.38 111 VAL A CA 1
ATOM 802 C C . VAL A 1 111 ? 19.504 5.896 -14.746 1.00 93.38 111 VAL A C 1
ATOM 804 O O . VAL A 1 111 ? 18.756 6.645 -15.371 1.00 93.38 111 VAL A O 1
ATOM 807 N N . VAL A 1 112 ? 19.070 5.019 -13.840 1.00 94.50 112 VAL A N 1
ATOM 808 C CA . VAL A 1 112 ? 17.679 4.919 -13.369 1.00 94.50 112 VAL A CA 1
ATOM 809 C C . VAL A 1 112 ? 17.684 5.045 -11.851 1.00 94.50 112 VAL A C 1
ATOM 811 O O . VAL A 1 112 ? 18.361 4.274 -11.173 1.00 94.50 112 VAL A O 1
ATOM 814 N N . ASN A 1 113 ? 16.958 6.026 -11.311 1.00 94.12 113 ASN A N 1
ATOM 815 C CA . ASN A 1 113 ? 16.844 6.289 -9.871 1.00 94.12 113 ASN A CA 1
ATOM 816 C C . ASN A 1 113 ? 18.201 6.299 -9.136 1.00 94.12 113 ASN A C 1
ATOM 818 O O . ASN A 1 113 ? 18.333 5.786 -8.029 1.00 94.12 113 ASN A O 1
ATOM 822 N N . GLY A 1 114 ? 19.228 6.877 -9.773 1.00 92.75 114 GLY A N 1
ATOM 823 C CA . GLY A 1 114 ? 20.582 7.001 -9.221 1.00 92.75 114 GLY A CA 1
ATOM 824 C C . GLY A 1 114 ? 21.505 5.794 -9.439 1.00 92.75 114 GLY A C 1
ATOM 825 O O . GLY A 1 114 ? 22.689 5.889 -9.121 1.00 92.75 114 GLY A O 1
ATOM 826 N N . TYR A 1 115 ? 21.019 4.693 -10.021 1.00 95.56 115 TYR A N 1
ATOM 827 C CA . TYR A 1 115 ? 21.825 3.508 -10.335 1.00 95.56 115 TYR A CA 1
ATOM 828 C C . TYR A 1 115 ? 22.270 3.512 -11.793 1.00 95.56 115 TYR A C 1
ATOM 830 O O . TYR A 1 115 ? 21.456 3.724 -12.689 1.00 95.56 115 TYR A O 1
ATOM 838 N N . SER A 1 116 ? 23.563 3.271 -12.021 1.00 95.44 116 SER A N 1
ATOM 839 C CA . SER A 1 116 ? 24.175 3.252 -13.352 1.00 95.44 116 SER A CA 1
ATOM 840 C C . SER A 1 116 ? 24.138 1.855 -13.968 1.00 95.44 116 SER A C 1
ATOM 842 O O . SER A 1 116 ? 24.498 0.870 -13.324 1.00 95.44 116 SER A O 1
ATOM 844 N N . PHE A 1 117 ? 23.765 1.794 -15.240 1.00 94.88 117 PHE A N 1
ATOM 845 C CA . PHE A 1 117 ? 23.720 0.593 -16.060 1.00 94.88 117 PHE A CA 1
ATOM 846 C C . PHE A 1 117 ? 24.534 0.830 -17.324 1.00 94.88 117 PHE A C 1
ATOM 848 O O . PHE A 1 117 ? 24.467 1.907 -17.915 1.00 94.88 117 PHE A O 1
ATOM 855 N N . SER A 1 118 ? 25.308 -0.167 -17.745 1.00 93.81 118 SER A N 1
ATOM 856 C CA . SER A 1 118 ? 26.153 -0.079 -18.935 1.00 93.81 118 SER A CA 1
ATOM 857 C C . SER A 1 118 ? 25.622 -0.937 -20.079 1.00 93.81 118 SER A C 1
ATOM 859 O O . SER A 1 118 ? 25.002 -1.973 -19.847 1.00 93.81 118 SER A O 1
ATOM 861 N N . SER A 1 119 ? 25.913 -0.510 -21.305 1.00 92.75 119 SER A N 1
ATOM 862 C CA . SER A 1 119 ? 25.840 -1.294 -22.538 1.00 92.75 119 SER A CA 1
ATOM 863 C C . SER A 1 119 ? 27.242 -1.402 -23.135 1.00 92.75 119 SER A C 1
ATOM 865 O O . SER A 1 119 ? 27.976 -0.411 -23.189 1.00 92.75 119 SER A O 1
ATOM 867 N N . ASN A 1 120 ? 27.618 -2.587 -23.613 1.00 89.62 120 ASN A N 1
ATOM 868 C CA . ASN A 1 120 ? 28.864 -2.807 -24.351 1.00 89.62 120 ASN A CA 1
ATOM 869 C C . ASN A 1 120 ? 28.749 -2.506 -25.859 1.00 89.62 120 ASN A C 1
ATOM 871 O O . ASN A 1 120 ? 29.747 -2.585 -26.577 1.00 89.62 120 ASN A O 1
ATOM 875 N N . GLY A 1 121 ? 27.545 -2.194 -26.348 1.00 82.88 121 GLY A N 1
ATOM 876 C CA . GLY A 1 121 ? 27.283 -1.774 -27.724 1.00 82.88 121 GLY A CA 1
ATOM 877 C C . GLY A 1 121 ? 27.461 -2.835 -28.816 1.00 82.88 121 GLY A C 1
ATOM 878 O O . GLY A 1 121 ? 27.323 -2.491 -29.989 1.00 82.88 121 GLY A O 1
ATOM 879 N N . THR A 1 122 ? 27.804 -4.082 -28.472 1.00 81.56 122 THR A N 1
ATOM 880 C CA . THR A 1 122 ? 28.196 -5.127 -29.441 1.00 81.56 122 THR A CA 1
ATOM 881 C C . THR A 1 122 ? 27.461 -6.449 -29.247 1.00 81.56 122 THR A C 1
ATOM 883 O O . THR A 1 122 ? 26.966 -7.011 -30.219 1.00 81.56 122 THR A O 1
ATOM 886 N N . THR A 1 123 ? 27.378 -6.947 -28.013 1.00 86.69 123 THR A N 1
ATOM 887 C CA . THR A 1 123 ? 26.731 -8.232 -27.680 1.00 86.69 123 THR A CA 1
ATOM 888 C C . THR A 1 123 ? 25.541 -8.072 -26.744 1.00 86.69 123 THR A C 1
ATOM 890 O O . THR A 1 123 ? 24.746 -8.998 -26.610 1.00 86.69 123 THR A O 1
ATOM 893 N N . ASP A 1 124 ? 25.398 -6.902 -26.122 1.00 92.94 124 ASP A N 1
ATOM 894 C CA . ASP A 1 124 ? 24.263 -6.606 -25.264 1.00 92.94 124 ASP A CA 1
ATOM 895 C C . ASP A 1 124 ? 22.968 -6.500 -26.077 1.00 92.94 124 ASP A C 1
ATOM 897 O O . ASP A 1 124 ? 22.850 -5.731 -27.036 1.00 92.94 124 ASP A O 1
ATOM 901 N N . THR A 1 125 ? 21.980 -7.283 -25.657 1.00 93.31 125 THR A N 1
ATOM 902 C CA . THR A 1 125 ? 20.611 -7.261 -26.179 1.00 93.31 125 THR A CA 1
ATOM 903 C C . THR A 1 125 ? 19.746 -6.297 -25.363 1.00 93.31 125 THR A C 1
ATOM 905 O O . THR A 1 125 ? 20.079 -5.946 -24.227 1.00 93.31 125 THR A O 1
ATOM 908 N N . ILE A 1 126 ? 18.580 -5.910 -25.894 1.00 91.81 126 ILE A N 1
ATOM 909 C CA . ILE A 1 126 ? 17.596 -5.130 -25.116 1.00 91.81 126 ILE A CA 1
ATOM 910 C C . ILE A 1 126 ? 17.144 -5.931 -23.889 1.00 91.81 126 ILE A C 1
ATOM 912 O O . ILE A 1 126 ? 16.952 -5.367 -22.813 1.00 91.81 126 ILE A O 1
ATOM 916 N N . GLN A 1 127 ? 17.046 -7.257 -24.030 1.00 94.81 127 GLN A N 1
ATOM 917 C CA . GLN A 1 127 ? 16.732 -8.148 -22.919 1.00 94.81 127 GLN A CA 1
ATOM 918 C C . GLN A 1 127 ? 17.800 -8.069 -21.828 1.00 94.81 127 GLN A C 1
ATOM 920 O O . GLN A 1 127 ? 17.454 -7.922 -20.665 1.00 94.81 127 GLN A O 1
ATOM 925 N N . ASN A 1 128 ? 19.091 -8.054 -22.180 1.00 94.81 128 ASN A N 1
ATOM 926 C CA . ASN A 1 128 ? 20.151 -7.904 -21.181 1.00 94.81 128 ASN A CA 1
ATOM 927 C C . ASN A 1 128 ? 20.058 -6.569 -20.436 1.00 94.81 128 ASN A C 1
ATOM 929 O O . ASN A 1 128 ? 20.356 -6.521 -19.245 1.00 94.81 128 ASN A O 1
ATOM 933 N N . MET A 1 129 ? 19.637 -5.493 -21.108 1.00 94.06 129 MET A N 1
ATOM 934 C CA . MET A 1 129 ? 19.401 -4.208 -20.443 1.00 94.06 129 MET A CA 1
ATOM 935 C C . MET A 1 129 ? 18.224 -4.297 -19.467 1.00 94.06 129 MET A C 1
ATOM 937 O O . MET A 1 129 ? 18.356 -3.871 -18.319 1.00 94.06 129 MET A O 1
ATOM 941 N N . ALA A 1 130 ? 17.105 -4.895 -19.892 1.00 95.69 130 ALA A N 1
ATOM 942 C CA . ALA A 1 130 ? 15.951 -5.115 -19.025 1.00 95.69 130 ALA A CA 1
ATOM 943 C C . ALA A 1 130 ? 16.315 -5.977 -17.807 1.00 95.69 130 ALA A C 1
ATOM 945 O O . ALA A 1 130 ? 16.001 -5.611 -16.677 1.00 95.69 130 ALA A O 1
ATOM 946 N N . ASP A 1 131 ? 17.041 -7.075 -18.022 1.00 96.75 131 ASP A N 1
ATOM 947 C CA . ASP A 1 131 ? 17.478 -7.996 -16.973 1.00 96.75 131 ASP A CA 1
ATOM 948 C C . ASP A 1 131 ? 18.390 -7.303 -15.959 1.00 96.75 131 ASP A C 1
ATOM 950 O O . ASP A 1 131 ? 18.215 -7.493 -14.758 1.00 96.75 131 ASP A O 1
ATOM 954 N N . ARG A 1 132 ? 19.330 -6.458 -16.411 1.00 96.06 132 ARG A N 1
ATOM 955 C CA . ARG A 1 132 ? 20.205 -5.686 -15.512 1.00 96.06 132 ARG A CA 1
ATOM 956 C C . ARG A 1 132 ? 19.408 -4.722 -14.635 1.00 96.06 132 ARG A C 1
ATOM 958 O O . ARG A 1 132 ? 19.674 -4.654 -13.437 1.00 96.06 132 ARG A O 1
ATOM 965 N N . VAL A 1 133 ? 18.425 -4.016 -15.199 1.00 96.56 133 VAL A N 1
ATOM 966 C CA . VAL A 1 133 ? 17.545 -3.122 -14.423 1.00 96.56 133 VAL A CA 1
ATOM 967 C C . VAL A 1 133 ? 16.690 -3.924 -13.443 1.00 96.56 133 VAL A C 1
ATOM 969 O O . VAL A 1 133 ? 16.651 -3.602 -12.258 1.00 96.56 133 VAL A O 1
ATOM 972 N N . ASN A 1 134 ? 16.084 -5.022 -13.896 1.00 97.25 134 ASN A N 1
ATOM 973 C CA . ASN A 1 134 ? 15.260 -5.893 -13.059 1.00 97.25 134 ASN A CA 1
ATOM 974 C C . ASN A 1 134 ? 16.063 -6.550 -11.926 1.00 97.25 134 ASN A C 1
ATOM 976 O O . ASN A 1 134 ? 15.558 -6.659 -10.809 1.00 97.25 134 ASN A O 1
ATOM 980 N N . ALA A 1 135 ? 17.329 -6.903 -12.158 1.00 95.69 135 ALA A N 1
ATOM 981 C CA . ALA A 1 135 ? 18.241 -7.396 -11.126 1.00 95.69 135 ALA A CA 1
ATOM 982 C C . ALA A 1 135 ? 18.574 -6.343 -10.050 1.00 95.69 135 ALA A C 1
ATOM 984 O O . ALA A 1 135 ? 19.076 -6.696 -8.987 1.00 95.69 135 ALA A O 1
ATOM 985 N N . GLN A 1 136 ? 18.307 -5.059 -10.309 1.00 96.12 136 GLN A N 1
ATOM 986 C CA . GLN A 1 136 ? 18.440 -3.949 -9.358 1.00 96.12 136 GLN A CA 1
ATOM 987 C C . GLN A 1 136 ? 17.077 -3.353 -8.965 1.00 96.12 136 GLN A C 1
ATOM 989 O O . GLN A 1 136 ? 17.017 -2.258 -8.408 1.00 96.12 136 GLN A O 1
ATOM 994 N N . SER A 1 137 ? 15.966 -4.043 -9.237 1.00 94.88 137 SER A N 1
ATOM 995 C CA . SER A 1 137 ? 14.606 -3.547 -8.964 1.00 94.88 137 SER A CA 1
ATOM 996 C C . SER A 1 137 ? 14.343 -3.281 -7.481 1.00 94.88 137 SER A C 1
ATOM 998 O O . SER A 1 137 ? 13.729 -2.271 -7.147 1.00 94.88 137 SER A O 1
ATOM 1000 N N . ALA A 1 138 ? 14.877 -4.114 -6.582 1.00 88.38 138 ALA A N 1
ATOM 1001 C CA . ALA A 1 138 ? 14.794 -3.897 -5.133 1.00 88.38 138 ALA A CA 1
ATOM 1002 C C . ALA A 1 138 ? 15.489 -2.597 -4.680 1.00 88.38 138 ALA A C 1
ATOM 1004 O O . ALA A 1 138 ? 15.122 -2.005 -3.668 1.00 88.38 138 ALA A O 1
ATOM 1005 N N . ASN A 1 139 ? 16.479 -2.140 -5.447 1.00 90.69 139 ASN A N 1
ATOM 1006 C CA . ASN A 1 139 ? 17.295 -0.970 -5.144 1.00 90.69 139 ASN A CA 1
ATOM 1007 C C . ASN A 1 139 ? 16.776 0.296 -5.837 1.00 90.69 139 ASN A C 1
ATOM 1009 O O . ASN A 1 139 ? 16.798 1.383 -5.261 1.00 90.69 139 ASN A O 1
ATOM 1013 N N . THR A 1 140 ? 16.320 0.152 -7.080 1.00 94.62 140 THR A N 1
ATOM 1014 C CA . THR A 1 140 ? 15.820 1.248 -7.919 1.00 94.62 140 THR A CA 1
ATOM 1015 C C . THR A 1 140 ? 14.334 1.522 -7.705 1.00 94.62 140 THR A C 1
ATOM 1017 O O . THR A 1 140 ? 13.885 2.635 -7.967 1.00 94.62 140 THR A O 1
ATOM 1020 N N . GLY A 1 141 ? 13.560 0.529 -7.257 1.00 95.06 141 GLY A N 1
ATOM 1021 C CA . GLY A 1 141 ? 12.098 0.582 -7.231 1.00 95.06 141 GLY A CA 1
ATOM 1022 C C . GLY A 1 141 ? 11.463 0.515 -8.623 1.00 95.06 141 GLY A C 1
ATOM 1023 O O . GLY A 1 141 ? 10.303 0.896 -8.776 1.00 95.06 141 GLY A O 1
ATOM 1024 N N . VAL A 1 142 ? 12.205 0.067 -9.642 1.00 96.75 142 VAL A N 1
ATOM 1025 C CA . VAL A 1 142 ? 11.798 0.097 -11.053 1.00 96.75 142 VAL A CA 1
ATOM 1026 C C . VAL A 1 142 ? 11.986 -1.274 -11.695 1.00 96.75 142 VAL A C 1
ATOM 1028 O O . VAL A 1 142 ? 12.949 -1.986 -11.425 1.00 96.75 142 VAL A O 1
ATOM 1031 N N . THR A 1 143 ? 11.058 -1.629 -12.576 1.00 97.69 143 THR A N 1
ATOM 1032 C CA . THR A 1 143 ? 11.154 -2.776 -13.482 1.00 97.69 143 THR A CA 1
ATOM 1033 C C . THR A 1 143 ? 11.266 -2.294 -14.920 1.00 97.69 143 THR A C 1
ATOM 1035 O O . THR A 1 143 ? 10.791 -1.210 -15.254 1.00 97.69 143 THR A O 1
ATOM 1038 N N . ALA A 1 144 ? 11.899 -3.091 -15.770 1.00 97.38 144 ALA A N 1
ATOM 1039 C CA . ALA A 1 144 ? 12.052 -2.836 -17.190 1.00 97.38 144 ALA A CA 1
ATOM 1040 C C . ALA A 1 144 ? 11.387 -3.951 -17.997 1.00 97.38 144 ALA A C 1
ATOM 1042 O O . ALA A 1 144 ? 11.603 -5.140 -17.746 1.00 97.38 144 ALA A O 1
ATOM 1043 N N . THR A 1 145 ? 10.605 -3.555 -18.995 1.00 97.06 145 THR A N 1
ATOM 1044 C CA . THR A 1 145 ? 9.970 -4.458 -19.958 1.00 97.06 145 THR A CA 1
ATOM 1045 C C . THR A 1 145 ? 10.281 -4.004 -21.374 1.00 97.06 145 THR A C 1
ATOM 1047 O O . THR A 1 145 ? 10.520 -2.821 -21.613 1.00 97.06 145 THR A O 1
ATOM 1050 N N . ILE A 1 146 ? 10.312 -4.949 -22.311 1.00 95.50 146 ILE A N 1
ATOM 1051 C CA . ILE A 1 146 ? 10.443 -4.634 -23.733 1.00 95.50 146 ILE A CA 1
ATOM 1052 C C . ILE A 1 146 ? 9.050 -4.323 -24.269 1.00 95.50 146 ILE A C 1
ATOM 1054 O O . ILE A 1 146 ? 8.134 -5.131 -24.114 1.00 95.50 146 ILE A O 1
ATOM 1058 N N . GLU A 1 147 ? 8.907 -3.180 -24.925 1.00 92.50 147 GLU A N 1
ATOM 1059 C CA . GLU A 1 147 ? 7.687 -2.785 -25.620 1.00 92.50 147 GLU A CA 1
ATOM 1060 C C . GLU A 1 147 ? 7.930 -2.616 -27.121 1.00 92.50 147 GLU A C 1
ATOM 1062 O O . GLU A 1 147 ? 9.061 -2.674 -27.611 1.00 92.50 147 GLU A O 1
ATOM 1067 N N . GLY A 1 148 ? 6.838 -2.430 -27.860 1.00 89.44 148 GLY A N 1
ATOM 1068 C CA . GLY A 1 148 ? 6.856 -2.287 -29.307 1.00 89.44 148 GLY A CA 1
ATOM 1069 C C . GLY A 1 148 ? 6.776 -3.620 -30.047 1.00 89.44 148 GLY A C 1
ATOM 1070 O O . GLY A 1 148 ? 6.407 -4.662 -29.504 1.00 89.44 148 GLY A O 1
ATOM 1071 N N . SER A 1 149 ? 7.067 -3.569 -31.341 1.00 88.50 149 SER A N 1
ATOM 1072 C CA . SER A 1 149 ? 6.979 -4.717 -32.248 1.00 88.50 149 SER A CA 1
ATOM 1073 C C . SER A 1 149 ? 8.159 -4.721 -33.218 1.00 88.50 149 SER A C 1
ATOM 1075 O O . SER A 1 149 ? 8.996 -3.819 -33.173 1.00 88.50 149 SER A O 1
ATOM 1077 N N . ALA A 1 150 ? 8.260 -5.750 -34.066 1.00 85.88 150 ALA A N 1
ATOM 1078 C CA . ALA A 1 150 ? 9.372 -5.909 -35.001 1.00 85.88 150 ALA A CA 1
ATOM 1079 C C . ALA A 1 150 ? 9.631 -4.617 -35.798 1.00 85.88 150 ALA A C 1
ATOM 1081 O O . ALA A 1 150 ? 8.734 -4.101 -36.461 1.00 85.88 150 ALA A O 1
ATOM 1082 N N . GLY A 1 151 ? 10.861 -4.100 -35.719 1.00 81.94 151 GLY A N 1
ATOM 1083 C CA . GLY A 1 151 ? 11.251 -2.825 -36.323 1.00 81.94 151 GLY A CA 1
ATOM 1084 C C . GLY A 1 151 ? 11.213 -1.611 -35.385 1.00 81.94 151 GLY A C 1
ATOM 1085 O O . GLY A 1 151 ? 11.791 -0.586 -35.737 1.00 81.94 151 GLY A O 1
ATOM 1086 N N . ALA A 1 152 ? 10.587 -1.710 -34.208 1.00 92.06 152 ALA A N 1
ATOM 1087 C CA . ALA A 1 152 ? 10.418 -0.596 -33.274 1.00 92.06 152 ALA A CA 1
ATOM 1088 C C . ALA A 1 152 ? 10.340 -1.049 -31.801 1.00 92.06 152 ALA A C 1
ATOM 1090 O O . ALA A 1 152 ? 9.408 -0.687 -31.084 1.00 92.06 152 ALA A O 1
ATOM 1091 N N . TYR A 1 153 ? 11.296 -1.861 -31.346 1.00 93.38 153 TYR A N 1
ATOM 1092 C CA . TYR A 1 153 ? 11.392 -2.258 -29.937 1.00 93.38 153 TYR A CA 1
ATOM 1093 C C . TYR A 1 153 ? 11.979 -1.139 -29.076 1.00 93.38 153 TYR A C 1
ATOM 1095 O O . TYR A 1 153 ? 12.922 -0.481 -29.503 1.00 93.38 153 TYR A O 1
ATOM 1103 N N . SER A 1 154 ? 11.495 -0.966 -27.852 1.00 92.50 154 SER A N 1
ATOM 1104 C CA . SER A 1 154 ? 12.058 -0.039 -26.859 1.00 92.50 154 SER A CA 1
ATOM 1105 C C . SER A 1 154 ? 11.950 -0.626 -25.449 1.00 92.50 154 SER A C 1
ATOM 1107 O O . SER A 1 154 ? 11.379 -1.704 -25.264 1.00 92.50 154 SER A O 1
ATOM 1109 N N . LEU A 1 155 ? 12.526 0.049 -24.450 1.00 93.50 155 LEU A N 1
ATOM 1110 C CA . LEU A 1 155 ? 12.291 -0.294 -23.050 1.00 93.50 155 LEU A CA 1
ATOM 1111 C C . LEU A 1 155 ? 11.219 0.612 -22.452 1.00 93.50 155 LEU A C 1
ATOM 1113 O O . LEU A 1 155 ? 11.235 1.828 -22.639 1.00 93.50 155 LEU A O 1
ATOM 1117 N N . LYS A 1 156 ? 10.330 0.016 -21.662 1.00 94.81 156 LYS A N 1
ATOM 1118 C CA . LYS A 1 156 ? 9.488 0.741 -20.718 1.00 94.81 156 LYS A CA 1
ATOM 1119 C C . LYS A 1 156 ? 9.933 0.441 -19.301 1.00 94.81 156 LYS A C 1
ATOM 1121 O O . LYS A 1 156 ? 9.974 -0.719 -18.882 1.00 94.81 156 LYS A O 1
ATOM 1126 N N . PHE A 1 157 ? 10.228 1.506 -18.570 1.00 96.19 157 PHE A N 1
ATOM 1127 C CA . PHE A 1 157 ? 10.426 1.471 -17.135 1.00 96.19 157 PHE A CA 1
ATOM 1128 C C . PHE A 1 157 ? 9.096 1.677 -16.418 1.00 96.19 157 PHE A C 1
ATOM 1130 O O . PHE A 1 157 ? 8.331 2.579 -16.760 1.00 96.19 157 PHE A O 1
ATOM 1137 N N . THR A 1 158 ? 8.840 0.861 -15.401 1.00 97.44 158 THR A N 1
ATOM 1138 C CA . THR A 1 158 ? 7.618 0.909 -14.599 1.00 97.44 158 THR A CA 1
ATOM 1139 C C . THR A 1 158 ? 7.966 0.791 -13.120 1.00 97.44 158 THR A C 1
ATOM 1141 O O . THR A 1 158 ? 8.700 -0.122 -12.731 1.00 97.44 158 THR A O 1
ATOM 1144 N N . SER A 1 159 ? 7.446 1.691 -12.282 1.00 97.25 159 SER A N 1
ATOM 1145 C CA . SER A 1 159 ? 7.664 1.629 -10.833 1.00 97.25 159 SER A CA 1
ATOM 1146 C C . SER A 1 159 ? 7.077 0.347 -10.239 1.00 97.25 159 SER A C 1
ATOM 1148 O O . SER A 1 159 ? 6.014 -0.126 -10.643 1.00 97.25 159 SER A O 1
ATOM 1150 N N . VAL A 1 160 ? 7.757 -0.227 -9.247 1.00 95.12 160 VAL A N 1
ATOM 1151 C CA . VAL A 1 160 ? 7.277 -1.428 -8.550 1.00 95.12 160 VAL A CA 1
ATOM 1152 C C . VAL A 1 160 ? 6.013 -1.121 -7.756 1.00 95.12 160 VAL A C 1
ATOM 1154 O O . VAL A 1 160 ? 5.117 -1.949 -7.738 1.00 95.12 160 VAL A O 1
ATOM 1157 N N . GLU A 1 161 ? 5.873 0.061 -7.166 1.0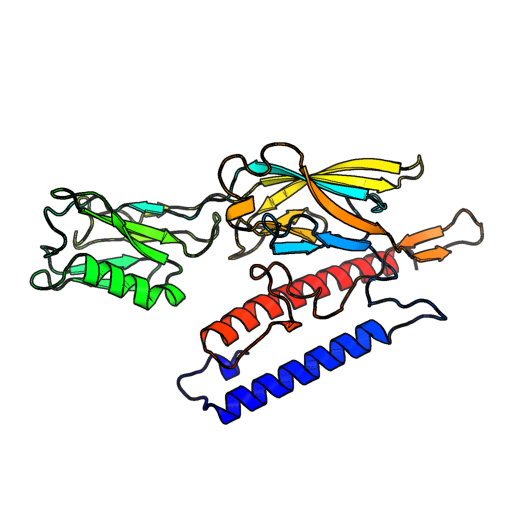0 94.94 161 GLU A N 1
ATOM 1158 C CA . GLU A 1 161 ? 4.672 0.469 -6.425 1.00 94.94 161 GLU A CA 1
ATOM 1159 C C . GLU A 1 161 ? 3.855 1.525 -7.180 1.00 94.94 161 GLU A C 1
ATOM 1161 O O . GLU A 1 161 ? 4.342 2.176 -8.107 1.00 94.94 161 GLU A O 1
ATOM 1166 N N . PHE A 1 162 ? 2.582 1.649 -6.805 1.00 96.88 162 PHE A N 1
ATOM 1167 C CA . PHE A 1 162 ? 1.672 2.671 -7.325 1.00 96.88 162 PHE A CA 1
ATOM 1168 C C . PHE A 1 162 ? 1.845 3.982 -6.560 1.00 96.88 162 PHE A C 1
ATOM 1170 O O . PHE A 1 162 ? 2.116 3.948 -5.362 1.00 96.88 162 PHE A O 1
ATOM 1177 N N . GLY A 1 163 ? 1.563 5.107 -7.210 1.00 97.12 163 GLY A N 1
ATOM 1178 C CA . GLY A 1 163 ? 1.475 6.415 -6.564 1.00 97.12 163 GLY A CA 1
ATOM 1179 C C . GLY A 1 163 ? 2.553 7.402 -6.992 1.00 97.12 163 GLY A C 1
ATOM 1180 O O . GLY A 1 163 ? 3.518 7.043 -7.672 1.00 97.12 163 GLY A O 1
ATOM 1181 N N . SER A 1 164 ? 2.385 8.663 -6.594 1.00 95.88 164 SER A N 1
ATOM 1182 C CA . SER A 1 164 ? 3.347 9.728 -6.917 1.00 95.88 164 SER A CA 1
ATOM 1183 C C . SER A 1 164 ? 4.672 9.599 -6.169 1.00 95.88 164 SER A C 1
ATOM 1185 O O . SER A 1 164 ? 5.690 10.089 -6.644 1.00 95.88 164 SER A O 1
ATOM 1187 N N . ASP A 1 165 ? 4.683 8.876 -5.054 1.00 94.75 165 ASP A N 1
ATOM 1188 C CA . ASP A 1 165 ? 5.860 8.664 -4.207 1.00 94.75 165 ASP A CA 1
ATOM 1189 C C . ASP A 1 165 ? 6.899 7.685 -4.780 1.00 94.75 165 ASP A C 1
ATOM 1191 O O . ASP A 1 165 ? 7.958 7.469 -4.184 1.00 94.75 165 ASP A O 1
ATOM 1195 N N . PHE A 1 166 ? 6.629 7.110 -5.956 1.00 95.81 166 PHE A N 1
ATOM 1196 C CA . PHE A 1 166 ? 7.525 6.179 -6.646 1.00 95.81 166 PHE A CA 1
ATOM 1197 C C . PHE A 1 166 ? 7.961 6.727 -8.008 1.00 95.81 166 PHE A C 1
ATOM 1199 O O . PHE A 1 166 ? 7.643 6.126 -9.042 1.00 95.81 166 PHE A O 1
ATOM 1206 N N . PRO A 1 167 ? 8.669 7.870 -8.046 1.00 95.25 167 PRO A N 1
ATOM 1207 C CA . PRO A 1 167 ? 9.089 8.477 -9.294 1.00 95.25 167 PRO A CA 1
ATOM 1208 C C . PRO A 1 167 ? 10.113 7.622 -10.042 1.00 95.25 167 PRO A C 1
ATOM 1210 O O . PRO A 1 167 ? 10.860 6.828 -9.463 1.00 95.25 167 PRO A O 1
ATOM 1213 N N . ILE A 1 168 ? 10.187 7.855 -11.349 1.00 95.44 168 ILE A N 1
ATOM 1214 C CA . ILE A 1 168 ? 11.268 7.373 -12.203 1.00 95.44 168 ILE A CA 1
ATOM 1215 C C . ILE A 1 168 ? 12.071 8.593 -12.629 1.00 95.44 168 ILE A C 1
ATOM 1217 O O . ILE A 1 168 ? 11.593 9.411 -13.413 1.00 95.44 168 ILE A O 1
ATOM 1221 N N . SER A 1 169 ? 13.283 8.696 -12.094 1.00 93.94 169 SER A N 1
ATOM 1222 C CA . SER A 1 169 ? 14.333 9.603 -12.537 1.00 93.94 169 SER A CA 1
ATOM 1223 C C . SER A 1 169 ? 15.232 8.863 -13.516 1.00 93.94 169 SER A C 1
ATOM 1225 O O . SER A 1 169 ? 15.844 7.848 -13.169 1.00 93.94 169 SER A O 1
ATOM 1227 N N . TYR A 1 170 ? 15.299 9.358 -14.744 1.00 92.12 170 TYR A N 1
ATOM 1228 C CA . TYR A 1 170 ? 16.045 8.715 -15.814 1.00 92.12 170 TYR A CA 1
ATOM 1229 C C . TYR A 1 170 ? 16.972 9.696 -16.520 1.00 92.12 170 TYR A C 1
ATOM 1231 O O . TYR A 1 170 ? 16.597 10.833 -16.817 1.00 92.12 170 TYR A O 1
ATOM 1239 N N . PHE A 1 171 ? 18.192 9.239 -16.785 1.00 90.25 171 PHE A N 1
ATOM 1240 C CA . PHE A 1 171 ? 19.234 10.018 -17.435 1.00 90.25 171 PHE A CA 1
ATOM 1241 C C . PHE A 1 171 ? 20.086 9.116 -18.328 1.00 90.25 171 PHE A C 1
ATOM 1243 O O . PHE A 1 171 ? 20.613 8.108 -17.870 1.00 90.25 171 PHE A O 1
ATOM 1250 N N . ASP A 1 172 ? 20.253 9.475 -19.597 1.00 90.62 172 ASP A N 1
ATOM 1251 C CA . ASP A 1 172 ? 21.037 8.695 -20.560 1.00 90.62 172 ASP A CA 1
ATOM 1252 C C . ASP A 1 172 ? 21.981 9.606 -21.352 1.00 90.62 172 ASP A C 1
ATOM 1254 O O . ASP A 1 172 ? 21.659 10.044 -22.459 1.00 90.62 172 ASP A O 1
ATOM 1258 N N . PRO A 1 173 ? 23.154 9.932 -20.783 1.00 88.12 173 PRO A N 1
ATOM 1259 C CA . PRO A 1 173 ? 24.120 10.812 -21.432 1.00 88.12 173 PRO A CA 1
ATOM 1260 C C . PRO A 1 173 ? 24.778 10.164 -22.652 1.00 88.12 173 PRO A C 1
ATOM 1262 O O . PRO A 1 173 ? 25.339 10.866 -23.489 1.00 88.12 173 PRO A O 1
ATOM 1265 N N . SER A 1 174 ? 24.744 8.834 -22.735 1.00 89.81 174 SER A N 1
ATOM 1266 C CA . SER A 1 174 ? 25.416 8.081 -23.792 1.00 89.81 174 SER A CA 1
ATOM 1267 C C . SER A 1 174 ? 24.483 7.743 -24.959 1.00 89.81 174 SER A C 1
ATOM 1269 O O . SER A 1 174 ? 24.929 7.143 -25.937 1.00 89.81 174 SER A O 1
ATOM 1271 N N . GLY A 1 175 ? 23.195 8.097 -24.865 1.00 89.12 175 GLY A N 1
ATOM 1272 C CA . GLY A 1 175 ? 22.186 7.778 -25.873 1.00 89.12 175 GLY A CA 1
ATOM 1273 C C . GLY A 1 175 ? 22.046 6.272 -26.106 1.00 89.12 175 GLY A C 1
ATOM 1274 O O . GLY A 1 175 ? 21.837 5.837 -27.244 1.00 89.12 175 GLY A O 1
ATOM 1275 N N . VAL A 1 176 ? 22.225 5.456 -25.059 1.00 91.00 176 VAL A N 1
ATOM 1276 C CA . VAL A 1 176 ? 22.092 3.993 -25.149 1.00 91.00 176 VAL A CA 1
ATOM 1277 C C . VAL A 1 176 ? 20.662 3.639 -25.535 1.00 91.00 176 VAL A C 1
ATOM 1279 O O . VAL A 1 176 ? 20.460 2.931 -26.521 1.00 91.00 176 VAL A O 1
ATOM 1282 N N . LEU A 1 177 ? 19.697 4.182 -24.799 1.00 90.56 177 LEU A N 1
ATOM 1283 C CA . LEU A 1 177 ? 18.258 3.962 -24.907 1.00 90.56 177 LEU A CA 1
ATOM 1284 C C . LEU A 1 177 ? 17.488 5.259 -25.221 1.00 90.56 177 LEU A C 1
ATOM 1286 O O . LEU A 1 177 ? 16.286 5.183 -25.450 1.00 90.56 177 LEU A O 1
ATOM 1290 N N . SER A 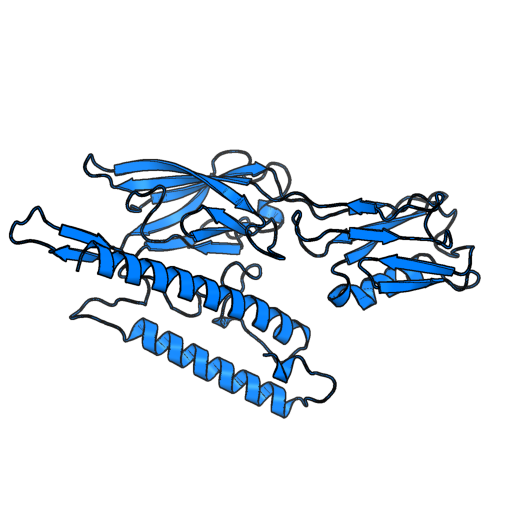1 178 ? 18.150 6.423 -25.270 1.00 88.38 178 SER A N 1
ATOM 1291 C CA . SER A 1 178 ? 17.517 7.697 -25.639 1.00 88.38 178 SER A CA 1
ATOM 1292 C C . SER A 1 178 ? 18.017 8.299 -26.957 1.00 88.38 178 SER A C 1
ATOM 1294 O O . SER A 1 178 ? 19.206 8.210 -27.267 1.00 88.38 178 SER A O 1
ATOM 1296 N N . THR A 1 179 ? 17.126 8.918 -27.744 1.00 83.12 179 THR A N 1
ATOM 1297 C CA . THR A 1 179 ? 17.491 9.652 -28.980 1.00 83.12 179 THR A CA 1
ATOM 1298 C C . THR A 1 179 ? 17.878 11.098 -28.710 1.00 83.12 179 THR A C 1
ATOM 1300 O O . THR A 1 179 ? 18.741 11.655 -29.389 1.00 83.12 179 THR A O 1
ATOM 1303 N N . THR A 1 180 ? 17.265 11.699 -27.696 1.00 70.38 180 THR A N 1
ATOM 1304 C CA . THR A 1 180 ? 17.658 12.996 -27.157 1.00 70.38 180 THR A CA 1
ATOM 1305 C C . THR A 1 180 ? 18.552 12.784 -25.939 1.00 70.38 180 THR A C 1
ATOM 1307 O O . THR A 1 180 ? 18.314 11.880 -25.141 1.00 70.38 180 THR A O 1
ATOM 1310 N N . VAL A 1 181 ? 19.596 13.609 -25.779 1.00 56.72 181 VAL A N 1
ATOM 1311 C CA . VAL A 1 181 ? 20.321 13.698 -24.500 1.00 56.72 181 VAL A CA 1
ATOM 1312 C C . VAL A 1 181 ? 19.308 14.215 -23.487 1.00 56.72 181 VAL A C 1
ATOM 1314 O O . VAL A 1 181 ? 18.996 15.404 -23.463 1.00 56.72 181 VAL A O 1
ATOM 1317 N N . ASN A 1 182 ? 18.711 13.289 -22.745 1.00 56.59 182 ASN A N 1
ATOM 1318 C CA . ASN A 1 182 ? 17.519 13.545 -21.958 1.00 56.59 182 ASN A CA 1
ATOM 1319 C C . ASN A 1 182 ? 17.922 14.333 -20.698 1.00 56.59 182 ASN A C 1
ATOM 1321 O O . ASN A 1 182 ? 18.650 13.781 -19.865 1.00 56.59 182 ASN A O 1
ATOM 1325 N N . PRO A 1 183 ? 17.535 15.615 -20.532 1.00 54.53 183 PRO A N 1
ATOM 1326 C CA . PRO A 1 183 ? 17.700 16.279 -19.246 1.00 54.53 183 PRO A CA 1
ATOM 1327 C C . PRO A 1 183 ? 16.868 15.498 -18.229 1.00 54.53 183 PRO A C 1
ATOM 1329 O O . PRO A 1 183 ? 15.709 15.220 -18.508 1.00 54.53 183 PRO A O 1
ATOM 1332 N N . ALA A 1 184 ? 17.472 15.115 -17.098 1.00 59.56 184 ALA A N 1
ATOM 1333 C CA . ALA A 1 184 ? 16.898 14.225 -16.085 1.00 59.56 184 ALA A CA 1
ATOM 1334 C C . ALA A 1 184 ? 15.362 14.329 -15.983 1.00 59.56 184 ALA A C 1
ATOM 1336 O O . ALA A 1 184 ? 14.825 15.252 -15.366 1.00 59.56 184 ALA A O 1
ATOM 1337 N N . ALA A 1 185 ? 14.655 13.392 -16.616 1.00 69.19 185 ALA A N 1
ATOM 1338 C CA . ALA A 1 185 ? 13.204 13.369 -16.593 1.00 69.19 185 ALA A CA 1
ATOM 1339 C C . ALA A 1 185 ? 12.791 12.663 -15.306 1.00 69.19 185 ALA A C 1
ATOM 1341 O O . ALA A 1 185 ? 13.162 11.510 -15.088 1.00 69.19 185 ALA A O 1
ATOM 1342 N N . THR A 1 186 ? 12.062 13.370 -14.441 1.00 83.56 186 THR A N 1
ATOM 1343 C CA . THR A 1 186 ? 11.397 12.759 -13.288 1.00 83.56 186 THR A CA 1
ATOM 1344 C C . THR A 1 186 ? 9.914 12.686 -13.594 1.00 83.56 186 THR A C 1
ATOM 1346 O O . THR A 1 186 ? 9.234 13.711 -13.644 1.00 83.56 186 THR A O 1
ATOM 1349 N N . VAL A 1 187 ? 9.427 11.474 -13.836 1.00 92.56 187 VAL A N 1
ATOM 1350 C CA . VAL A 1 187 ? 7.998 11.195 -14.014 1.00 92.56 187 VAL A CA 1
ATOM 1351 C C . VAL A 1 187 ? 7.454 10.669 -12.693 1.00 92.56 187 VAL A C 1
ATOM 1353 O O . VAL A 1 187 ? 8.172 9.986 -11.964 1.00 92.56 187 VAL A O 1
ATOM 1356 N N . ASN A 1 188 ? 6.200 10.989 -12.382 1.00 94.12 188 ASN A N 1
ATOM 1357 C CA . ASN A 1 188 ? 5.515 10.526 -11.179 1.00 94.12 188 ASN A CA 1
ATOM 1358 C C . ASN A 1 188 ? 4.250 9.762 -11.570 1.00 94.12 188 ASN A C 1
ATOM 1360 O O . ASN A 1 188 ? 3.599 10.092 -12.565 1.00 94.12 188 ASN A O 1
ATOM 1364 N N . GLY A 1 189 ? 3.892 8.770 -10.763 1.00 95.44 189 GLY A N 1
ATOM 1365 C CA . GLY A 1 189 ? 2.575 8.162 -10.779 1.00 95.44 189 GLY A CA 1
ATOM 1366 C C . GLY A 1 189 ? 1.532 9.107 -10.189 1.00 95.44 189 GLY A C 1
ATOM 1367 O O . GLY A 1 189 ? 1.799 10.256 -9.839 1.00 95.44 189 GLY A O 1
ATOM 1368 N N . THR A 1 190 ? 0.308 8.617 -10.086 1.00 96.31 190 THR A N 1
ATOM 1369 C CA . THR A 1 190 ? -0.812 9.314 -9.451 1.00 96.31 190 THR A CA 1
ATOM 1370 C C . THR A 1 190 ? -1.326 8.463 -8.304 1.00 96.31 190 THR A C 1
ATOM 1372 O O . THR A 1 190 ? -1.365 7.237 -8.421 1.00 96.31 190 THR A O 1
ATOM 1375 N N . ASP A 1 191 ? -1.725 9.095 -7.206 1.00 97.94 191 ASP A N 1
ATOM 1376 C CA . ASP A 1 191 ? -2.331 8.410 -6.066 1.00 97.94 191 ASP A CA 1
ATOM 1377 C C . ASP A 1 191 ? -3.829 8.178 -6.274 1.00 97.94 191 ASP A C 1
ATOM 1379 O O . ASP A 1 191 ? -4.514 8.938 -6.967 1.00 97.94 191 ASP A O 1
ATOM 1383 N N . ALA A 1 192 ? -4.365 7.126 -5.651 1.00 98.06 192 ALA A N 1
ATOM 1384 C CA . ALA A 1 192 ? -5.803 6.917 -5.655 1.00 98.06 192 ALA A CA 1
ATOM 1385 C C . ALA A 1 192 ? -6.492 7.966 -4.775 1.00 98.06 192 ALA A C 1
ATOM 1387 O O . ALA A 1 192 ? -5.978 8.377 -3.739 1.00 98.06 192 ALA A O 1
ATOM 1388 N N . THR A 1 193 ? -7.708 8.347 -5.147 1.00 98.19 193 THR A N 1
ATOM 1389 C CA . THR A 1 193 ? -8.616 9.084 -4.262 1.00 98.19 193 THR A CA 1
ATOM 1390 C C . THR A 1 193 ? -9.951 8.366 -4.230 1.00 98.19 193 THR A C 1
ATOM 1392 O O . THR A 1 193 ? -10.359 7.750 -5.223 1.00 98.19 193 THR A O 1
ATOM 1395 N N . ALA A 1 194 ? -10.630 8.400 -3.089 1.00 98.38 194 ALA A N 1
ATOM 1396 C CA . ALA A 1 194 ? -11.940 7.787 -2.951 1.00 98.38 194 ALA A CA 1
ATOM 1397 C C . ALA A 1 194 ? -12.809 8.516 -1.929 1.00 98.38 194 ALA A C 1
ATOM 1399 O O . ALA A 1 194 ? -12.331 8.939 -0.883 1.00 98.38 194 ALA A O 1
ATOM 1400 N N . ASN A 1 195 ? -14.108 8.587 -2.190 1.00 98.44 195 ASN A N 1
ATOM 1401 C CA . ASN A 1 195 ? -15.093 8.982 -1.196 1.00 98.44 195 ASN A CA 1
ATOM 1402 C C . ASN A 1 195 ? -15.515 7.750 -0.396 1.00 98.44 195 ASN A C 1
ATOM 1404 O O . ASN A 1 195 ? -16.025 6.773 -0.953 1.00 98.44 195 ASN A O 1
ATOM 1408 N N . VAL A 1 196 ? -15.311 7.805 0.915 1.00 98.38 196 VAL A N 1
ATOM 1409 C CA . VAL A 1 196 ? -15.712 6.772 1.868 1.00 98.38 196 VAL A CA 1
ATOM 1410 C C . VAL A 1 196 ? -16.943 7.253 2.604 1.00 98.38 196 VAL A C 1
ATOM 1412 O O . VAL A 1 196 ? -16.970 8.376 3.095 1.00 98.38 196 VAL A O 1
ATOM 1415 N N . THR A 1 197 ? -17.958 6.406 2.683 1.00 98.25 197 THR A N 1
ATOM 1416 C CA . THR A 1 197 ? -19.225 6.705 3.340 1.00 98.25 197 THR A CA 1
ATOM 1417 C C . THR A 1 197 ? -19.499 5.691 4.436 1.00 98.25 197 THR A C 1
ATOM 1419 O O . THR A 1 197 ? -19.545 4.488 4.163 1.00 98.25 197 THR A O 1
ATOM 1422 N N . LEU A 1 198 ? -19.693 6.194 5.656 1.00 97.00 198 LEU A N 1
ATOM 1423 C CA . LEU A 1 198 ? -20.009 5.420 6.852 1.00 97.00 198 LEU A CA 1
ATOM 1424 C C . LEU A 1 198 ? -21.291 5.925 7.507 1.00 97.00 198 LEU A C 1
ATOM 1426 O O . LEU A 1 198 ? -21.715 7.068 7.324 1.00 97.00 198 LEU A O 1
ATOM 1430 N N . THR A 1 199 ? -21.858 5.079 8.354 1.00 95.75 199 THR A N 1
ATOM 1431 C CA . THR A 1 199 ? -22.886 5.473 9.308 1.00 95.75 199 THR A CA 1
ATOM 1432 C C . THR A 1 199 ? -22.226 5.986 10.592 1.00 95.75 199 THR A C 1
ATOM 1434 O O . THR A 1 199 ? -21.377 5.308 11.172 1.00 95.75 199 THR A O 1
ATOM 1437 N N . THR A 1 200 ? -22.612 7.174 11.053 1.00 92.75 200 THR A N 1
ATOM 1438 C CA . THR A 1 200 ? -22.116 7.786 12.291 1.00 92.75 200 THR A CA 1
ATOM 1439 C C . THR A 1 200 ? -23.260 8.150 13.230 1.00 92.75 200 THR A C 1
ATOM 1441 O O . THR A 1 200 ? -24.399 8.328 12.808 1.00 92.75 200 THR A O 1
ATOM 1444 N N . THR A 1 201 ? -22.967 8.260 14.521 1.00 88.62 201 THR A N 1
ATOM 1445 C CA . THR A 1 201 ? -23.906 8.710 15.549 1.00 88.62 201 THR A CA 1
ATOM 1446 C C . THR A 1 201 ? -23.540 10.121 15.988 1.00 88.62 201 THR A C 1
ATOM 1448 O O . THR A 1 201 ? -22.404 10.390 16.388 1.00 88.62 201 THR A O 1
ATOM 1451 N N . THR A 1 202 ? -24.524 11.013 15.941 1.00 82.44 202 THR A N 1
ATOM 1452 C CA . THR A 1 202 ? -24.482 12.378 16.471 1.00 82.44 202 THR A CA 1
ATOM 1453 C C . THR A 1 202 ? -25.483 12.503 17.630 1.00 82.44 202 THR A C 1
ATOM 1455 O O . THR A 1 202 ? -26.315 11.612 17.827 1.00 82.44 202 THR A O 1
ATOM 1458 N N . PRO A 1 203 ? -25.480 13.615 18.390 1.00 78.50 203 PRO A N 1
ATOM 1459 C CA . PRO A 1 203 ? -26.513 13.864 19.401 1.00 78.50 203 PRO A CA 1
ATOM 1460 C C . PRO A 1 203 ? -27.949 13.867 18.846 1.00 78.50 203 PRO A C 1
ATOM 1462 O O . PRO A 1 203 ? -28.895 13.641 19.592 1.00 78.50 203 PRO A O 1
ATOM 1465 N N . SER A 1 204 ? -28.122 14.111 17.541 1.00 81.12 204 SER A N 1
ATOM 1466 C CA . SER A 1 204 ? -29.416 14.117 16.850 1.00 81.12 204 SER A CA 1
ATOM 1467 C C . SER A 1 204 ? -29.837 12.752 16.284 1.00 81.12 204 SER A C 1
ATOM 1469 O O . SER A 1 204 ? -30.913 12.651 15.698 1.00 81.12 204 SER A O 1
ATOM 1471 N N . GLY A 1 205 ? -29.025 11.706 16.468 1.00 86.25 205 GLY A N 1
ATOM 1472 C CA . GLY A 1 205 ? -29.297 10.346 16.005 1.00 86.25 205 GLY A CA 1
ATOM 1473 C C . GLY A 1 205 ? -28.233 9.819 15.046 1.00 86.25 205 GLY A C 1
ATOM 1474 O O . GLY A 1 205 ? -27.114 10.321 14.967 1.00 86.25 205 GLY A O 1
ATOM 1475 N N . THR A 1 206 ? -28.568 8.756 14.325 1.00 91.38 206 THR A N 1
ATOM 1476 C CA . THR A 1 206 ? -27.662 8.136 13.358 1.00 91.38 206 THR A CA 1
ATOM 1477 C C . THR A 1 206 ? -27.787 8.815 11.993 1.00 91.38 206 THR A C 1
ATOM 1479 O O . THR A 1 206 ? -28.892 9.008 11.494 1.00 91.38 206 THR A O 1
ATOM 1482 N N . THR A 1 207 ? -26.661 9.161 11.373 1.00 94.50 207 THR A N 1
ATOM 1483 C CA . THR A 1 207 ? -26.592 9.805 10.056 1.00 94.50 207 THR A CA 1
ATOM 1484 C C . THR A 1 207 ? -25.554 9.127 9.163 1.00 94.50 207 THR A C 1
ATOM 1486 O O . THR A 1 207 ? -24.780 8.280 9.605 1.00 94.50 207 THR A O 1
ATOM 1489 N N . THR A 1 208 ? -25.548 9.484 7.884 1.00 95.75 208 THR A N 1
ATOM 1490 C CA . THR A 1 208 ? -24.509 9.078 6.936 1.00 95.75 208 THR A CA 1
ATOM 1491 C C . THR A 1 208 ? -23.490 10.201 6.802 1.00 95.75 208 THR A C 1
ATOM 1493 O O . THR A 1 208 ? -23.862 11.362 6.642 1.00 95.75 208 THR A O 1
ATOM 1496 N N . SER A 1 209 ? -22.207 9.859 6.856 1.00 96.06 209 SER A N 1
ATOM 1497 C CA . SER A 1 209 ? -21.110 10.799 6.658 1.00 96.06 209 SER A CA 1
ATOM 1498 C C . SER A 1 209 ? -20.212 10.313 5.532 1.00 96.06 209 SER A C 1
ATOM 1500 O O . SER A 1 209 ? -19.944 9.115 5.437 1.00 96.06 209 SER A O 1
ATOM 1502 N N . THR A 1 210 ? -19.735 11.240 4.702 1.00 97.56 210 THR A N 1
ATOM 1503 C CA . THR A 1 210 ? -18.827 10.957 3.587 1.00 97.56 210 THR A CA 1
ATOM 1504 C C . THR A 1 210 ? -17.566 11.801 3.722 1.00 97.56 210 THR A C 1
ATOM 1506 O O . THR A 1 210 ? -17.653 13.013 3.913 1.00 97.56 210 THR A O 1
ATOM 1509 N N . VAL A 1 211 ? -16.401 11.163 3.612 1.00 98.00 211 VAL A N 1
ATOM 1510 C CA . VAL A 1 211 ? -15.076 11.796 3.689 1.00 98.00 211 VAL A CA 1
ATOM 1511 C C . VAL A 1 211 ? -14.233 11.328 2.510 1.00 98.00 211 VAL A C 1
ATOM 1513 O O . VAL A 1 211 ? -14.296 10.162 2.117 1.00 98.00 211 VAL A O 1
ATOM 1516 N N . THR A 1 212 ? -13.437 12.230 1.944 1.00 98.00 212 THR A N 1
ATOM 1517 C CA . THR A 1 212 ? -12.453 11.881 0.917 1.00 98.00 212 THR A CA 1
ATOM 1518 C C . THR A 1 212 ? -11.193 11.318 1.560 1.00 98.00 212 THR A C 1
ATOM 1520 O O . THR A 1 212 ? -10.613 11.925 2.457 1.00 98.00 212 THR A O 1
ATOM 1523 N N . PHE A 1 213 ? -10.780 10.155 1.076 1.00 98.31 213 PHE A N 1
ATOM 1524 C CA . PHE A 1 213 ? -9.536 9.492 1.417 1.00 98.31 213 PHE A CA 1
ATOM 1525 C C . PHE A 1 213 ? -8.564 9.665 0.255 1.00 98.31 213 PHE A C 1
ATOM 1527 O O . PHE A 1 213 ? -8.951 9.542 -0.914 1.00 98.31 213 PHE A O 1
ATOM 1534 N N . THR A 1 214 ? -7.300 9.899 0.587 1.00 98.12 214 THR A N 1
ATOM 1535 C CA . THR A 1 214 ? -6.231 10.129 -0.388 1.00 98.12 214 THR A CA 1
ATOM 1536 C C . THR A 1 214 ? -5.157 9.067 -0.209 1.00 98.12 214 THR A C 1
ATOM 1538 O O . THR A 1 214 ? -4.808 8.725 0.919 1.00 98.12 214 THR A O 1
ATOM 1541 N N . GLY A 1 215 ? -4.673 8.513 -1.318 1.00 97.50 215 GLY A N 1
ATOM 1542 C CA . GLY A 1 215 ? -3.544 7.592 -1.368 1.00 97.50 215 GLY A CA 1
ATOM 1543 C C . GLY A 1 215 ? -2.209 8.286 -1.102 1.00 97.50 215 GLY A C 1
ATOM 1544 O O . GLY A 1 215 ? -2.138 9.516 -1.107 1.00 97.50 215 GLY A O 1
ATOM 1545 N N . GLY A 1 216 ? -1.155 7.503 -0.863 1.00 94.94 216 GLY A N 1
ATOM 1546 C CA . GLY A 1 216 ? 0.217 8.026 -0.834 1.00 94.94 216 GLY A CA 1
ATOM 1547 C C . GLY A 1 216 ? 0.489 9.040 0.284 1.00 94.94 216 GLY A C 1
ATOM 1548 O O . GLY A 1 216 ? 1.403 9.851 0.188 1.00 94.94 216 GLY A O 1
ATOM 1549 N N . GLN A 1 217 ? -0.314 9.039 1.353 1.00 91.62 217 GLN A N 1
ATOM 1550 C CA . GLN A 1 217 ? -0.174 9.998 2.450 1.00 91.62 217 GLN A CA 1
ATOM 1551 C C . GLN A 1 217 ? 0.980 9.591 3.381 1.00 91.62 217 GLN A C 1
ATOM 1553 O O . GLN A 1 217 ? 0.772 8.975 4.423 1.00 91.62 217 GLN A O 1
ATOM 1558 N N . GLY A 1 218 ? 2.208 9.935 2.996 1.00 84.75 218 GLY A N 1
ATOM 1559 C CA . GLY A 1 218 ? 3.423 9.726 3.788 1.00 84.75 218 GLY A CA 1
ATOM 1560 C C . GLY A 1 218 ? 4.585 9.248 2.928 1.00 84.75 218 GLY A C 1
ATOM 1561 O O . GLY A 1 218 ? 4.363 8.614 1.912 1.00 84.75 218 GLY A O 1
ATOM 1562 N N . ASN A 1 219 ? 5.822 9.494 3.353 1.00 84.38 219 ASN A N 1
ATOM 1563 C CA . ASN A 1 219 ? 7.017 9.216 2.551 1.00 84.38 219 ASN A CA 1
ATOM 1564 C C . ASN A 1 219 ? 7.122 7.748 2.095 1.00 84.38 219 ASN A C 1
ATOM 1566 O O . ASN A 1 219 ? 7.243 6.852 2.931 1.00 84.38 219 ASN A O 1
ATOM 1570 N N . LYS A 1 220 ? 7.172 7.534 0.774 1.00 87.88 220 LYS A N 1
ATOM 1571 C CA . LYS A 1 220 ? 7.245 6.215 0.118 1.00 87.88 220 LYS A CA 1
ATOM 1572 C C . LYS A 1 220 ? 6.019 5.345 0.393 1.00 87.88 220 LYS A C 1
ATOM 1574 O O . LYS A 1 220 ? 6.128 4.120 0.483 1.00 87.88 220 LYS A O 1
ATOM 1579 N N . THR A 1 221 ? 4.852 5.965 0.525 1.00 91.38 221 THR A N 1
ATOM 1580 C CA . THR A 1 221 ? 3.601 5.238 0.755 1.00 91.38 221 THR A CA 1
ATOM 1581 C C . THR A 1 221 ? 2.939 4.890 -0.567 1.00 91.38 221 THR A C 1
ATOM 1583 O O . THR A 1 221 ? 2.803 5.729 -1.450 1.00 91.38 221 THR A O 1
ATOM 1586 N N . SER A 1 222 ? 2.483 3.642 -0.699 1.00 95.12 222 SER A N 1
ATOM 1587 C CA . SER A 1 222 ? 1.721 3.187 -1.866 1.00 95.12 222 SER A CA 1
ATOM 1588 C C . SER A 1 222 ? 0.500 4.084 -2.104 1.00 95.12 222 SER A C 1
ATOM 1590 O O . SER A 1 222 ? -0.323 4.274 -1.208 1.00 95.12 2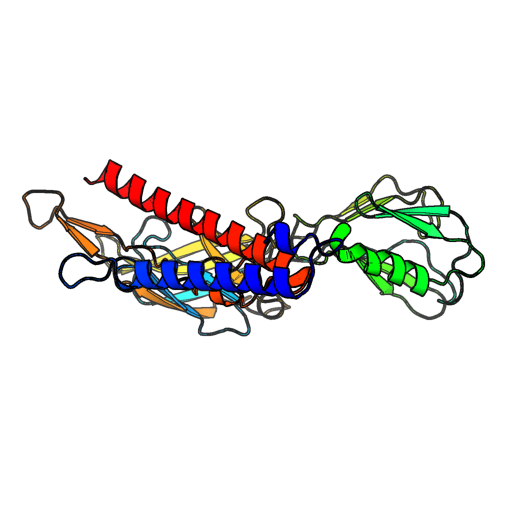22 SER A O 1
ATOM 1592 N N . GLY A 1 223 ? 0.308 4.543 -3.340 1.00 97.25 223 GLY A N 1
ATOM 1593 C CA . GLY A 1 223 ? -0.890 5.263 -3.783 1.00 97.25 223 GLY A CA 1
ATOM 1594 C C . GLY A 1 223 ? -2.181 4.442 -3.661 1.00 97.25 223 GLY A C 1
ATOM 1595 O O . GLY A 1 223 ? -3.270 4.986 -3.818 1.00 97.25 223 GLY A O 1
ATOM 1596 N N . LEU A 1 224 ? -2.073 3.138 -3.368 1.00 97.31 224 LEU A N 1
ATOM 1597 C CA . LEU A 1 224 ? -3.192 2.245 -3.050 1.00 97.31 224 LEU A CA 1
ATOM 1598 C C . LEU A 1 224 ? -3.569 2.214 -1.565 1.00 97.31 224 LEU A C 1
ATOM 1600 O O . LEU A 1 224 ? -4.616 1.653 -1.245 1.00 97.31 224 LEU A O 1
ATOM 1604 N N . LEU A 1 225 ? -2.733 2.738 -0.665 1.00 96.62 225 LEU A N 1
ATOM 1605 C CA . LEU A 1 225 ? -3.057 2.892 0.751 1.00 96.62 225 LEU A CA 1
ATOM 1606 C C . LEU A 1 225 ? -3.673 4.274 0.946 1.00 96.62 225 LEU A C 1
ATOM 1608 O O . LEU A 1 225 ? -2.956 5.271 0.940 1.00 96.62 225 LEU A O 1
ATOM 1612 N N . LEU A 1 226 ? -4.995 4.322 1.084 1.00 97.50 226 LEU A N 1
ATOM 1613 C CA . LEU A 1 226 ? -5.727 5.567 1.250 1.00 97.50 226 LEU A CA 1
ATOM 1614 C C . LEU A 1 226 ? -6.019 5.823 2.723 1.00 97.50 226 LEU A C 1
ATOM 1616 O O . LEU A 1 226 ? -6.411 4.903 3.444 1.00 97.50 226 LEU A O 1
ATOM 1620 N N . SER A 1 227 ? -5.897 7.076 3.147 1.00 95.50 227 SER A N 1
ATOM 1621 C CA . SER A 1 227 ? -6.224 7.507 4.506 1.00 95.50 227 SER A CA 1
ATOM 1622 C C . SER A 1 227 ? -6.994 8.824 4.530 1.00 95.50 227 SER A C 1
ATOM 1624 O O . SER A 1 227 ? -6.925 9.616 3.586 1.00 95.50 227 SER A O 1
ATOM 1626 N N . ASP A 1 228 ? -7.711 9.063 5.625 1.00 95.12 228 ASP A N 1
ATOM 1627 C CA . ASP A 1 228 ? -8.247 10.379 5.967 1.00 95.12 228 ASP A CA 1
ATOM 1628 C C . ASP A 1 228 ? -7.336 11.133 6.951 1.00 95.12 228 ASP A C 1
ATOM 1630 O O . ASP A 1 228 ? -6.297 10.640 7.395 1.00 95.12 228 ASP A O 1
ATOM 1634 N N . GLY A 1 229 ? -7.741 12.352 7.312 1.00 89.00 229 GLY A N 1
ATOM 1635 C CA . GLY A 1 229 ? -7.040 13.168 8.307 1.00 89.00 229 GLY A CA 1
ATOM 1636 C C . GLY A 1 229 ? -7.225 12.716 9.763 1.00 89.00 229 GLY A C 1
ATOM 1637 O O . GLY A 1 229 ? -6.697 13.373 10.656 1.00 89.00 229 GLY A O 1
ATOM 1638 N N . GLN A 1 230 ? -7.986 11.648 10.023 1.00 86.00 230 GLN A N 1
ATOM 1639 C CA . GLN A 1 230 ? -8.249 11.104 11.362 1.00 86.00 230 GLN A CA 1
ATOM 1640 C C . GLN A 1 230 ? -7.541 9.762 11.600 1.00 86.00 230 GLN A C 1
ATOM 1642 O O . GLN A 1 230 ? -7.711 9.174 12.661 1.00 86.00 230 GLN A O 1
ATOM 1647 N N . GLY A 1 231 ? -6.736 9.289 10.642 1.00 85.38 231 GLY A N 1
ATOM 1648 C CA . GLY A 1 231 ? -6.001 8.025 10.740 1.00 85.38 231 GLY A CA 1
ATOM 1649 C C . GLY A 1 231 ? -6.803 6.799 10.296 1.00 85.38 231 GLY A C 1
ATOM 1650 O O . GLY A 1 231 ? -6.268 5.689 10.286 1.00 85.38 231 GLY A O 1
ATOM 1651 N N . ASN A 1 232 ? -8.056 6.970 9.863 1.00 90.94 232 ASN A N 1
ATOM 1652 C CA . ASN A 1 232 ? -8.785 5.892 9.206 1.00 90.94 232 ASN A CA 1
ATOM 1653 C C . ASN A 1 232 ? -8.115 5.600 7.865 1.00 90.94 232 ASN A C 1
ATOM 1655 O O . ASN A 1 232 ? -7.700 6.515 7.151 1.00 90.94 232 ASN A O 1
ATOM 1659 N N . SER A 1 233 ? -8.013 4.326 7.499 1.00 93.44 233 SER A N 1
ATOM 1660 C CA . SER A 1 233 ? -7.316 3.935 6.278 1.00 93.44 233 SER A CA 1
ATOM 1661 C C . SER A 1 233 ? -7.805 2.614 5.703 1.00 93.44 233 SER A C 1
ATOM 1663 O O . SER A 1 233 ? -8.377 1.766 6.385 1.00 93.44 233 SER A O 1
ATOM 1665 N N . PHE A 1 234 ? -7.575 2.418 4.412 1.00 95.19 234 PHE A N 1
ATOM 1666 C CA . PHE A 1 234 ? -7.772 1.132 3.756 1.00 95.19 234 PHE A CA 1
ATOM 1667 C C . PHE A 1 234 ? -6.817 0.991 2.576 1.00 95.19 234 PHE A C 1
ATOM 1669 O O . PHE A 1 234 ? -6.414 1.982 1.967 1.00 95.19 234 PHE A O 1
ATOM 1676 N N . ARG A 1 235 ? -6.466 -0.251 2.227 1.00 95.56 235 ARG A N 1
ATOM 1677 C CA . ARG A 1 235 ? -5.629 -0.532 1.057 1.00 95.56 235 ARG A CA 1
ATOM 1678 C C . ARG A 1 235 ? -6.423 -1.213 -0.038 1.00 95.56 235 ARG A C 1
ATOM 1680 O O . ARG A 1 235 ? -6.986 -2.287 0.176 1.00 95.56 235 ARG A O 1
ATOM 1687 N N . LEU A 1 236 ? -6.415 -0.620 -1.226 1.00 97.06 236 LEU A N 1
ATOM 1688 C CA . LEU A 1 236 ? -6.923 -1.258 -2.433 1.00 97.06 236 LEU A CA 1
ATOM 1689 C C . LEU A 1 236 ? -5.982 -2.376 -2.886 1.00 97.06 236 LEU A C 1
ATOM 1691 O O . LEU A 1 236 ? -4.759 -2.277 -2.788 1.00 97.06 236 LEU A O 1
ATOM 1695 N N . THR A 1 237 ? -6.557 -3.437 -3.440 1.00 96.12 237 THR A N 1
ATOM 1696 C CA . THR A 1 237 ? -5.801 -4.369 -4.280 1.00 96.12 237 THR A CA 1
ATOM 1697 C C . THR A 1 237 ? -5.620 -3.759 -5.679 1.00 96.12 237 THR A C 1
ATOM 1699 O O . THR A 1 237 ? -6.384 -2.869 -6.074 1.00 96.12 237 THR A O 1
ATOM 1702 N N . PRO A 1 238 ? -4.690 -4.276 -6.502 1.00 95.38 238 PRO A N 1
ATOM 1703 C CA . PRO A 1 238 ? -4.617 -3.894 -7.911 1.00 95.38 238 PRO A CA 1
ATOM 1704 C C . PRO A 1 238 ? -5.949 -4.074 -8.661 1.00 95.38 238 PRO A C 1
ATOM 1706 O O . PRO A 1 238 ? -6.286 -3.251 -9.507 1.00 95.38 238 PRO A O 1
ATOM 1709 N N . ALA A 1 239 ? -6.741 -5.097 -8.316 1.00 94.88 239 ALA A N 1
ATOM 1710 C CA . ALA A 1 239 ? -8.060 -5.326 -8.910 1.00 94.88 239 ALA A CA 1
ATOM 1711 C C . ALA A 1 239 ? -9.104 -4.287 -8.456 1.00 94.88 239 ALA A C 1
ATOM 1713 O O . ALA A 1 239 ? -9.872 -3.793 -9.283 1.00 94.88 239 ALA A O 1
ATOM 1714 N N . GLY A 1 240 ? -9.089 -3.889 -7.177 1.00 95.75 240 GLY A N 1
ATOM 1715 C CA . GLY A 1 240 ? -9.922 -2.799 -6.653 1.00 95.75 240 GLY A CA 1
ATOM 1716 C C . GLY A 1 240 ? -9.583 -1.430 -7.257 1.00 95.75 240 GLY A C 1
ATOM 1717 O O . GLY A 1 240 ? -10.447 -0.560 -7.367 1.00 95.75 240 GLY A O 1
ATOM 1718 N N . ASN A 1 241 ? -8.338 -1.252 -7.702 1.00 96.94 241 ASN A N 1
ATOM 1719 C CA . ASN A 1 241 ? -7.851 -0.046 -8.371 1.00 96.94 241 ASN A CA 1
ATOM 1720 C C . ASN A 1 241 ? -8.037 -0.042 -9.904 1.00 96.94 241 ASN A C 1
ATOM 1722 O O . ASN A 1 241 ? -7.889 0.997 -10.542 1.00 96.94 241 ASN A O 1
ATOM 1726 N N . ALA A 1 242 ? -8.387 -1.173 -10.517 1.00 94.19 242 ALA A N 1
ATOM 1727 C CA . ALA A 1 242 ? -8.464 -1.283 -11.970 1.00 94.19 242 ALA A CA 1
ATOM 1728 C C . ALA A 1 242 ? -9.745 -0.669 -12.568 1.00 94.19 242 ALA A C 1
ATOM 1730 O O . ALA A 1 242 ? -10.804 -0.643 -11.932 1.00 94.19 242 ALA A O 1
ATOM 1731 N N . GLY A 1 243 ? -9.648 -0.225 -13.829 1.00 90.81 243 GLY A N 1
ATOM 1732 C CA . GLY A 1 243 ? -10.777 0.050 -14.728 1.00 90.81 243 GLY A CA 1
ATOM 1733 C C . GLY A 1 243 ? -11.904 0.871 -14.101 1.00 90.81 243 GLY A C 1
ATOM 1734 O O . GLY A 1 243 ? -11.665 1.937 -13.547 1.00 90.81 243 GLY A O 1
ATOM 1735 N N . THR A 1 244 ? -13.135 0.364 -14.163 1.00 92.38 244 THR A N 1
ATOM 1736 C CA . THR A 1 244 ? -14.330 0.978 -13.551 1.00 92.38 244 THR A CA 1
ATOM 1737 C C . THR A 1 244 ? -14.698 0.367 -12.194 1.00 92.38 244 THR A C 1
ATOM 1739 O O . THR A 1 244 ? -15.758 0.674 -11.647 1.00 92.38 244 THR A O 1
ATOM 1742 N N . THR A 1 245 ? -13.855 -0.508 -11.633 1.00 94.50 245 THR A N 1
ATOM 1743 C CA . THR A 1 245 ? -14.075 -1.105 -10.308 1.00 94.50 245 THR A CA 1
ATOM 1744 C C . THR A 1 245 ? -14.192 0.002 -9.258 1.00 94.50 245 THR A C 1
ATOM 1746 O O . THR A 1 245 ? -13.401 0.938 -9.262 1.00 94.50 245 THR A O 1
ATOM 1749 N N . LEU A 1 246 ? -15.196 -0.068 -8.377 1.00 96.00 246 LEU A N 1
ATOM 1750 C CA . LEU A 1 246 ? -15.494 0.971 -7.375 1.00 96.00 246 LEU A CA 1
ATOM 1751 C C . LEU A 1 246 ? -15.745 2.390 -7.941 1.00 96.00 246 LEU A C 1
ATOM 1753 O O . LEU A 1 246 ? -15.751 3.341 -7.167 1.00 96.00 246 LEU A O 1
ATOM 1757 N N . ALA A 1 247 ? -15.989 2.572 -9.248 1.00 94.88 247 ALA A N 1
ATOM 1758 C CA . ALA A 1 247 ? -16.325 3.891 -9.811 1.00 94.88 247 ALA A CA 1
ATOM 1759 C C . ALA A 1 247 ? -17.676 4.434 -9.291 1.00 94.88 247 ALA A C 1
ATOM 1761 O O . ALA A 1 247 ? -17.914 5.643 -9.243 1.00 94.88 247 ALA A O 1
ATOM 1762 N N . THR A 1 248 ? -18.560 3.531 -8.867 1.00 96.44 248 THR A N 1
ATOM 1763 C CA . THR A 1 248 ? -19.797 3.831 -8.142 1.00 96.44 248 THR A CA 1
ATOM 1764 C C . THR A 1 248 ? -19.665 3.429 -6.679 1.00 96.44 248 THR A C 1
ATOM 1766 O O . THR A 1 248 ? -18.957 2.474 -6.352 1.00 96.44 248 THR A O 1
ATOM 1769 N N . ALA A 1 249 ? -20.394 4.121 -5.803 1.00 96.81 249 ALA A N 1
ATOM 1770 C CA . ALA A 1 249 ? -20.457 3.805 -4.381 1.00 96.81 249 ALA A CA 1
ATOM 1771 C C . ALA A 1 249 ? -20.833 2.329 -4.160 1.00 96.81 249 ALA A C 1
ATOM 1773 O O . ALA A 1 249 ? -21.919 1.891 -4.537 1.00 96.81 249 ALA A O 1
ATOM 1774 N N . THR A 1 250 ? -19.909 1.564 -3.582 1.00 97.38 250 THR A N 1
ATOM 1775 C CA . THR A 1 250 ? -20.032 0.113 -3.400 1.00 97.38 250 THR A CA 1
ATOM 1776 C C . THR A 1 250 ? -19.719 -0.251 -1.954 1.00 97.38 250 THR A C 1
ATOM 1778 O O . THR A 1 250 ? -18.701 0.185 -1.417 1.00 97.38 250 THR A O 1
ATOM 1781 N N . ALA A 1 251 ? -20.574 -1.053 -1.317 1.00 96.69 251 ALA A N 1
ATOM 1782 C CA . ALA A 1 251 ? -20.302 -1.587 0.013 1.00 96.69 251 ALA A CA 1
ATOM 1783 C C . ALA A 1 251 ? -19.189 -2.643 -0.064 1.00 96.69 251 ALA A C 1
ATOM 1785 O O . ALA A 1 251 ? -19.302 -3.628 -0.790 1.00 96.69 251 ALA A O 1
ATOM 1786 N N . ILE A 1 252 ? -18.111 -2.428 0.681 1.00 95.19 252 ILE A N 1
ATOM 1787 C CA . ILE A 1 252 ? -16.876 -3.228 0.616 1.00 95.19 252 ILE A CA 1
ATOM 1788 C C . ILE A 1 252 ? -16.508 -3.888 1.949 1.00 95.19 252 ILE A C 1
ATOM 1790 O O . ILE A 1 252 ? -15.611 -4.735 2.014 1.00 95.19 252 ILE A O 1
ATOM 1794 N N . GLY A 1 253 ? -17.203 -3.500 3.014 1.00 94.94 253 GLY A N 1
ATOM 1795 C CA . GLY A 1 253 ? -16.997 -4.014 4.352 1.00 94.94 253 GLY A CA 1
ATOM 1796 C C . GLY A 1 253 ? -18.120 -3.609 5.291 1.00 94.94 253 GLY A C 1
ATOM 1797 O O . GLY A 1 253 ? -19.038 -2.888 4.907 1.00 94.94 253 GLY A O 1
ATOM 1798 N N . GLN A 1 254 ? -18.032 -4.084 6.525 1.00 94.94 254 GLN A N 1
ATOM 1799 C CA . GLN A 1 254 ? -18.975 -3.803 7.602 1.00 94.94 254 GLN A CA 1
ATOM 1800 C C . GLN A 1 254 ? -18.207 -3.326 8.833 1.00 94.94 254 GLN A C 1
ATOM 1802 O O . GLN A 1 254 ? -17.125 -3.843 9.132 1.00 94.94 254 GLN A O 1
ATOM 1807 N N . LEU A 1 255 ? -18.790 -2.368 9.549 1.00 93.19 255 LEU A N 1
ATOM 1808 C CA . LEU A 1 255 ? -18.327 -1.908 10.850 1.00 93.19 255 LEU A CA 1
ATOM 1809 C C . LEU A 1 255 ? -19.288 -2.355 11.945 1.00 93.19 255 LEU A C 1
ATOM 1811 O O . LEU A 1 255 ? -20.510 -2.260 11.796 1.00 93.19 255 LEU A O 1
ATOM 1815 N N . THR A 1 256 ? -18.709 -2.783 13.062 1.00 90.31 256 THR A N 1
ATOM 1816 C CA . THR A 1 256 ? -19.417 -3.023 14.320 1.00 90.31 256 THR A CA 1
ATOM 1817 C C . THR A 1 256 ? -18.780 -2.154 15.396 1.00 90.31 256 THR A C 1
ATOM 1819 O O . THR A 1 256 ? -17.622 -2.356 15.750 1.00 90.31 256 THR A O 1
ATOM 1822 N N . SER A 1 257 ? -19.531 -1.187 15.907 1.00 85.06 257 SER A N 1
ATOM 1823 C CA . SER A 1 257 ? -19.140 -0.273 16.975 1.00 85.06 257 SER A CA 1
ATOM 1824 C C . SER A 1 257 ? -19.335 -0.933 18.343 1.00 85.06 257 SER A C 1
ATOM 1826 O O . SER A 1 257 ? -20.430 -1.386 18.680 1.00 85.06 257 SER A O 1
ATOM 1828 N N . GLY A 1 258 ? -18.258 -1.006 19.125 1.00 81.06 258 GLY A N 1
ATOM 1829 C CA . GLY A 1 258 ? -18.209 -1.575 20.475 1.00 81.06 258 GLY A CA 1
ATOM 1830 C C . GLY A 1 258 ? -17.889 -0.547 21.562 1.00 81.06 258 GLY A C 1
ATOM 1831 O O . GLY A 1 258 ? -17.315 -0.908 22.585 1.00 81.06 258 GLY A O 1
ATOM 1832 N N . ASN A 1 259 ? -18.199 0.730 21.335 1.00 77.94 259 ASN A N 1
ATOM 1833 C CA . ASN A 1 259 ? -17.677 1.832 22.147 1.00 77.94 259 ASN A CA 1
ATOM 1834 C C . ASN A 1 259 ? -18.029 1.735 23.638 1.00 77.94 259 ASN A C 1
ATOM 1836 O O . ASN A 1 259 ? -19.134 1.348 24.024 1.00 77.94 259 ASN A O 1
ATOM 1840 N N . LEU A 1 260 ? -17.087 2.154 24.482 1.00 82.50 260 LEU A N 1
ATOM 1841 C CA . LEU A 1 260 ? -17.275 2.266 25.924 1.00 82.50 260 LEU A CA 1
ATOM 1842 C C .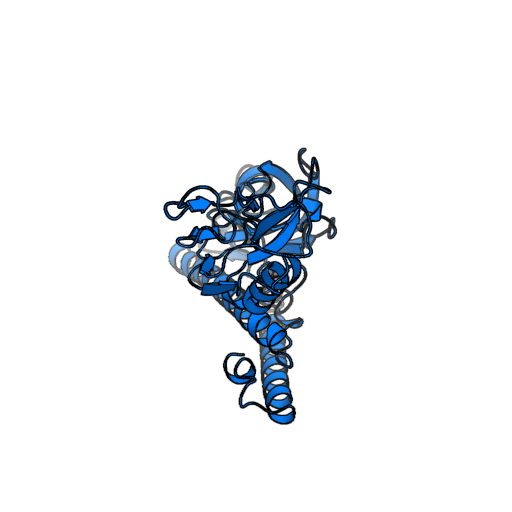 LEU A 1 260 ? -17.857 3.637 26.270 1.00 82.50 260 LEU A C 1
ATOM 1844 O O . LEU A 1 260 ? -17.398 4.653 25.753 1.00 82.50 260 LEU A O 1
ATOM 1848 N N . ARG A 1 261 ? -18.841 3.672 27.175 1.00 83.50 261 ARG A N 1
ATOM 1849 C CA . ARG A 1 261 ? -19.402 4.913 27.726 1.00 83.50 261 ARG A CA 1
ATOM 1850 C C . ARG A 1 261 ? -18.734 5.228 29.062 1.00 83.50 261 ARG A C 1
ATOM 1852 O O . ARG A 1 261 ? -18.808 4.423 29.988 1.00 83.50 261 ARG A O 1
ATOM 1859 N N . PHE A 1 262 ? -18.122 6.400 29.156 1.00 84.06 262 PHE A N 1
ATOM 1860 C CA . PHE A 1 262 ? -17.482 6.925 30.355 1.00 84.06 262 PHE A CA 1
ATOM 1861 C C . PHE A 1 262 ? -18.319 8.058 30.932 1.00 84.06 262 PHE A C 1
ATOM 1863 O O . PHE A 1 262 ? -18.703 8.982 30.218 1.00 84.06 262 PHE A O 1
ATOM 1870 N N . GLN A 1 263 ? -18.594 7.982 32.229 1.00 85.25 263 GLN A N 1
ATOM 1871 C CA . GLN A 1 263 ? -19.240 9.054 32.972 1.00 85.25 263 GLN A CA 1
ATOM 1872 C C . GLN A 1 263 ? -18.180 10.092 33.354 1.00 85.25 263 GLN A C 1
ATOM 1874 O O . GLN A 1 263 ? -17.202 9.739 34.009 1.00 85.25 263 GLN A O 1
ATOM 1879 N N . ILE A 1 264 ? -18.367 11.346 32.943 1.00 86.94 264 ILE A N 1
ATOM 1880 C CA . ILE A 1 264 ? -17.394 12.438 33.152 1.00 86.94 264 ILE A CA 1
ATOM 1881 C C . ILE A 1 264 ? -17.923 13.541 34.075 1.00 86.94 264 ILE A C 1
ATOM 1883 O O . ILE A 1 264 ? -17.203 14.478 34.405 1.00 86.94 264 ILE A O 1
ATOM 1887 N N . GLY A 1 265 ? -19.178 13.438 34.514 1.00 85.06 265 GLY A N 1
ATOM 1888 C CA . GLY A 1 265 ? -19.785 14.381 35.448 1.00 85.06 265 GLY A CA 1
ATOM 1889 C C . GLY A 1 265 ? -20.792 13.728 36.391 1.00 85.06 265 GLY A C 1
ATOM 1890 O O . GLY A 1 265 ? -20.961 12.510 36.403 1.00 85.06 265 GLY A O 1
ATOM 1891 N N . ALA A 1 266 ? -21.453 14.540 37.213 1.00 85.44 266 ALA A N 1
ATOM 1892 C CA . ALA A 1 266 ? -22.369 14.060 38.248 1.00 85.44 266 ALA A CA 1
ATOM 1893 C C . ALA A 1 266 ? -23.751 13.647 37.703 1.00 85.44 266 ALA A C 1
ATOM 1895 O O . ALA A 1 266 ? -24.452 12.877 38.357 1.00 85.44 266 ALA A O 1
ATOM 1896 N N . ASN A 1 267 ? -24.136 14.142 36.523 1.00 83.88 267 ASN A N 1
ATOM 1897 C CA . ASN A 1 267 ? -25.470 13.948 35.944 1.00 83.88 267 ASN A CA 1
ATOM 1898 C C . ASN A 1 267 ? -25.463 12.895 34.822 1.00 83.88 267 ASN A C 1
ATOM 1900 O O . ASN A 1 267 ? -24.484 12.789 34.093 1.00 83.88 267 ASN A O 1
ATOM 1904 N N . ASP A 1 268 ? -26.552 12.142 34.638 1.00 72.44 268 ASP A N 1
ATOM 1905 C CA . ASP A 1 268 ? -26.638 11.004 33.690 1.00 72.44 268 ASP A CA 1
ATOM 1906 C C . ASP A 1 268 ? -26.374 11.368 32.209 1.00 72.44 268 ASP A C 1
ATOM 1908 O O . ASP A 1 268 ? -25.936 10.533 31.413 1.00 72.44 268 ASP A O 1
ATOM 1912 N N . ASP A 1 269 ? -26.569 12.635 31.842 1.00 77.81 269 ASP A N 1
ATOM 1913 C CA . ASP A 1 269 ? -26.285 13.193 30.517 1.00 77.81 269 ASP A CA 1
ATOM 1914 C C . ASP A 1 269 ? -24.805 13.570 30.309 1.00 77.81 269 ASP A C 1
ATOM 1916 O O . ASP A 1 269 ? -24.361 13.782 29.179 1.00 77.81 269 ASP A O 1
ATOM 1920 N N . GLN A 1 270 ? -24.002 13.588 31.373 1.00 81.44 270 GLN A N 1
ATOM 1921 C CA . GLN A 1 270 ? -22.576 13.917 31.335 1.00 81.44 270 GLN A CA 1
ATOM 1922 C C . GLN A 1 270 ? -21.726 12.666 31.108 1.00 81.44 270 GLN A C 1
ATOM 1924 O O . GLN A 1 270 ? -20.954 12.234 31.970 1.00 81.44 270 GLN A O 1
ATOM 1929 N N . SER A 1 271 ? -21.859 12.090 29.913 1.00 82.12 271 SER A N 1
ATOM 1930 C CA . SER A 1 271 ? -21.067 10.938 29.486 1.00 82.12 271 SER A CA 1
ATOM 1931 C C . SER A 1 271 ? -20.445 11.137 28.109 1.00 82.12 271 SER A C 1
ATOM 1933 O O . SER A 1 271 ? -21.013 11.790 27.237 1.00 82.12 271 SER A O 1
ATOM 1935 N N . VAL A 1 272 ? -19.276 10.539 27.908 1.00 83.44 272 VAL A N 1
ATOM 1936 C CA . VAL A 1 272 ? -18.573 10.501 26.627 1.00 83.44 272 VAL A CA 1
ATOM 1937 C C . VAL A 1 272 ? -18.406 9.050 26.198 1.00 83.44 272 VAL A C 1
ATOM 1939 O O . VAL A 1 272 ? -18.161 8.171 27.021 1.00 83.44 272 VAL A O 1
ATOM 1942 N N . SER A 1 273 ? -18.569 8.776 24.907 1.00 80.62 273 SER A N 1
ATOM 1943 C CA . SER A 1 273 ? -18.319 7.446 24.355 1.00 80.62 273 SER A CA 1
ATOM 1944 C C . SER A 1 273 ? -16.982 7.423 23.631 1.00 80.62 273 SER A C 1
ATOM 1946 O O . SER A 1 273 ? -16.693 8.312 22.834 1.00 80.62 273 SER A O 1
ATOM 1948 N N . PHE A 1 274 ? -16.183 6.399 23.893 1.00 82.75 274 PHE A N 1
ATOM 1949 C CA . PHE A 1 274 ? -14.884 6.205 23.271 1.00 82.75 274 PHE A CA 1
ATOM 1950 C C . PHE A 1 274 ? -14.665 4.716 23.006 1.00 82.75 274 PHE A C 1
ATOM 1952 O O . PHE A 1 274 ? -14.843 3.881 23.894 1.00 82.75 274 PHE A O 1
ATOM 1959 N N . GLY A 1 275 ? -14.312 4.372 21.771 1.00 84.12 275 GLY A N 1
ATOM 1960 C CA . GLY A 1 275 ? -13.948 3.006 21.421 1.00 84.12 275 GLY A CA 1
ATOM 1961 C C . GLY A 1 275 ? -12.456 2.773 21.630 1.00 84.12 275 GLY A C 1
ATOM 1962 O O . GLY A 1 275 ? -11.623 3.551 21.169 1.00 84.12 275 GLY A O 1
ATOM 1963 N N . MET A 1 276 ? -12.127 1.703 22.344 1.00 87.00 276 MET A N 1
ATOM 1964 C CA . MET A 1 276 ? -10.757 1.250 22.538 1.00 87.00 276 MET A CA 1
ATOM 1965 C C . MET A 1 276 ? -10.169 0.700 21.230 1.00 87.00 276 MET A C 1
ATOM 1967 O O . MET A 1 276 ? -10.872 0.012 20.487 1.00 87.00 276 MET A O 1
ATOM 1971 N N . PRO A 1 277 ? -8.876 0.932 20.965 1.00 84.06 277 PRO A N 1
ATOM 1972 C CA . PRO A 1 277 ? -8.217 0.382 19.788 1.00 84.06 277 PRO A CA 1
ATOM 1973 C C . PRO A 1 277 ? -8.089 -1.149 19.856 1.00 84.06 277 PRO A C 1
ATOM 1975 O O . PRO A 1 277 ? -7.966 -1.733 20.934 1.00 84.06 277 PRO A O 1
ATOM 1978 N N . ASP A 1 278 ? -8.063 -1.800 18.692 1.00 87.38 278 ASP A N 1
ATOM 1979 C CA . ASP A 1 278 ? -7.714 -3.219 18.559 1.00 87.38 278 ASP A CA 1
ATOM 1980 C C . ASP A 1 278 ? -6.213 -3.357 18.279 1.00 87.38 278 ASP A C 1
ATOM 1982 O O . ASP A 1 278 ? -5.739 -2.977 17.211 1.00 87.38 278 ASP A O 1
ATOM 1986 N N . VAL A 1 279 ? -5.465 -3.896 19.244 1.00 91.38 279 VAL A N 1
ATOM 1987 C CA . VAL A 1 279 ? -4.002 -4.059 19.151 1.00 91.38 279 VAL A CA 1
ATOM 1988 C C . VAL A 1 279 ? -3.596 -5.506 18.876 1.00 91.38 279 VAL A C 1
ATOM 1990 O O . VAL A 1 279 ? -2.430 -5.871 19.046 1.00 91.38 279 VAL A O 1
ATOM 1993 N N . ARG A 1 280 ? -4.543 -6.368 18.483 1.00 93.06 280 ARG A N 1
ATOM 1994 C CA . ARG A 1 280 ? -4.201 -7.737 18.088 1.00 93.06 280 ARG A CA 1
ATOM 1995 C C . ARG A 1 280 ? -3.219 -7.704 16.911 1.00 93.06 280 ARG A C 1
ATOM 1997 O O . ARG A 1 280 ? -3.405 -6.909 15.991 1.00 93.06 280 ARG A O 1
ATOM 2004 N N . PRO A 1 281 ? -2.200 -8.579 16.874 1.00 93.31 281 PRO A N 1
ATOM 2005 C CA . PRO A 1 281 ? -1.220 -8.594 15.793 1.00 93.31 281 PRO A CA 1
ATOM 2006 C C . PRO A 1 281 ? -1.824 -8.717 14.390 1.00 93.31 281 PRO A C 1
ATOM 2008 O O . PRO A 1 281 ? -1.334 -8.078 13.471 1.00 93.31 281 PRO A O 1
ATOM 2011 N N . ASN A 1 282 ? -2.932 -9.447 14.225 1.00 91.12 282 ASN A N 1
ATOM 2012 C CA . ASN A 1 282 ? -3.629 -9.560 12.935 1.00 91.12 282 ASN A CA 1
ATOM 2013 C C . ASN A 1 282 ? -4.400 -8.288 12.518 1.00 91.12 282 ASN A C 1
ATOM 2015 O O . ASN A 1 282 ? -5.084 -8.266 11.498 1.00 91.12 282 ASN A O 1
ATOM 2019 N N . ARG A 1 283 ? -4.351 -7.236 13.339 1.00 89.31 283 ARG A N 1
ATOM 2020 C CA . ARG A 1 283 ? -4.887 -5.900 13.055 1.00 89.31 283 ARG A CA 1
ATOM 2021 C C . ARG A 1 283 ? -3.796 -4.839 12.939 1.00 89.31 283 ARG A C 1
ATOM 2023 O O . ARG A 1 283 ? -4.084 -3.741 12.473 1.00 89.31 283 ARG A O 1
ATOM 2030 N N . LEU A 1 284 ? -2.560 -5.172 13.303 1.00 91.56 284 LEU A N 1
ATOM 2031 C CA . LEU A 1 284 ? -1.415 -4.270 13.283 1.00 91.56 284 LEU A CA 1
ATOM 2032 C C . LEU A 1 284 ? -0.511 -4.544 12.077 1.00 91.56 284 LEU A C 1
ATOM 2034 O O . LEU A 1 284 ? -0.322 -5.688 11.670 1.00 91.56 284 LEU A O 1
ATOM 2038 N N . GLY A 1 285 ? 0.052 -3.483 11.503 1.00 90.19 285 GLY A N 1
ATOM 2039 C CA . GLY A 1 285 ? 0.870 -3.551 10.286 1.00 90.19 285 GLY A CA 1
ATOM 2040 C C . GLY A 1 285 ? 0.054 -3.832 9.022 1.00 90.19 285 GLY A C 1
ATOM 2041 O O . GLY A 1 285 ? 0.609 -4.056 7.947 1.00 90.19 285 GLY A O 1
ATOM 2042 N N . THR A 1 286 ? -1.275 -3.817 9.145 1.00 88.50 286 THR A N 1
ATOM 2043 C CA . THR A 1 286 ? -2.186 -4.022 8.021 1.00 88.50 286 THR A CA 1
ATOM 2044 C C . THR A 1 286 ? -2.076 -2.862 7.034 1.00 88.50 286 THR A C 1
ATOM 2046 O O . THR A 1 286 ? -1.908 -1.708 7.420 1.00 88.50 286 THR A O 1
ATOM 2049 N N . GLY A 1 287 ? -2.184 -3.150 5.736 1.00 83.88 287 GLY A N 1
ATOM 2050 C CA . GLY A 1 287 ? -2.130 -2.123 4.690 1.00 83.88 287 GLY A CA 1
ATOM 2051 C C . GLY A 1 287 ? -0.732 -1.661 4.303 1.00 83.88 287 GLY A C 1
ATOM 2052 O O . GLY A 1 287 ? -0.607 -0.958 3.308 1.00 83.88 287 GLY A O 1
ATOM 2053 N N . ALA A 1 288 ? 0.315 -2.103 4.997 1.00 86.31 288 ALA A N 1
ATOM 2054 C CA . ALA A 1 288 ? 1.685 -1.909 4.534 1.00 86.31 288 ALA A CA 1
ATOM 2055 C C . ALA A 1 288 ? 1.935 -2.728 3.252 1.00 86.31 288 ALA A C 1
ATOM 2057 O O . ALA A 1 288 ? 2.384 -2.207 2.234 1.00 86.31 288 ALA A O 1
ATOM 2058 N N . ILE A 1 289 ? 1.540 -4.005 3.284 1.00 85.94 289 ILE A N 1
ATOM 2059 C CA . ILE A 1 289 ? 1.570 -4.940 2.155 1.00 85.94 289 ILE A CA 1
ATOM 2060 C C . ILE A 1 289 ? 0.183 -5.581 2.006 1.00 85.94 289 ILE A C 1
ATOM 2062 O O . ILE A 1 289 ? -0.572 -5.716 2.971 1.00 85.94 289 ILE A O 1
ATOM 2066 N N . THR A 1 290 ? -0.207 -5.930 0.775 1.00 84.31 290 THR A N 1
ATOM 2067 C CA . THR A 1 290 ? -1.535 -6.501 0.493 1.00 84.31 290 THR A CA 1
ATOM 2068 C C . THR A 1 290 ? -1.687 -7.815 1.247 1.00 84.31 290 THR A C 1
ATOM 2070 O O . THR A 1 290 ? -0.865 -8.707 1.056 1.00 84.31 290 THR A O 1
ATOM 2073 N N . ASN A 1 291 ? -2.764 -7.965 2.021 1.00 84.56 291 ASN A N 1
ATOM 2074 C CA . ASN A 1 291 ? -3.086 -9.203 2.737 1.00 84.56 291 ASN A CA 1
ATOM 2075 C C . ASN A 1 291 ? -1.987 -9.673 3.711 1.00 84.56 291 ASN A C 1
ATOM 2077 O O . ASN A 1 291 ? -1.857 -10.874 3.941 1.00 84.56 291 ASN A O 1
ATOM 2081 N N . GLN A 1 292 ? -1.192 -8.748 4.254 1.00 90.44 292 GLN A N 1
ATOM 2082 C CA . GLN A 1 292 ? -0.182 -9.035 5.271 1.00 90.44 292 GLN A CA 1
ATOM 2083 C C . GLN A 1 292 ? -0.377 -8.152 6.510 1.00 90.44 292 GLN A C 1
ATOM 2085 O O . GLN A 1 292 ? -0.926 -7.049 6.426 1.00 90.44 292 GLN A O 1
ATOM 2090 N N . ASP A 1 293 ? 0.073 -8.664 7.653 1.00 93.19 293 ASP A N 1
ATOM 2091 C CA . ASP A 1 293 ? 0.008 -8.042 8.977 1.00 93.19 293 ASP A CA 1
ATOM 2092 C C . ASP A 1 293 ? 1.126 -8.601 9.882 1.00 93.19 293 ASP A C 1
ATOM 2094 O O . ASP A 1 293 ? 1.957 -9.395 9.434 1.00 93.19 293 ASP A O 1
ATOM 2098 N N . LEU A 1 294 ? 1.188 -8.206 11.161 1.00 94.31 294 LEU A N 1
ATOM 2099 C CA . LEU A 1 294 ? 2.248 -8.696 12.055 1.00 94.31 294 LEU A CA 1
ATOM 2100 C C . LEU A 1 294 ? 2.285 -10.228 12.179 1.00 94.31 294 LEU A C 1
ATOM 2102 O O . LEU A 1 294 ? 3.358 -10.776 12.412 1.00 94.31 294 LEU A O 1
ATOM 2106 N N . THR A 1 295 ? 1.162 -10.938 12.034 1.00 95.12 295 THR A N 1
ATOM 2107 C CA . THR A 1 295 ? 1.131 -12.408 12.138 1.00 95.12 295 THR A CA 1
ATOM 2108 C C . THR A 1 295 ? 1.745 -13.114 10.937 1.00 95.12 295 THR A C 1
ATOM 2110 O O . THR A 1 295 ? 2.161 -14.266 11.069 1.00 95.12 295 THR A O 1
ATOM 2113 N N . THR A 1 296 ? 1.839 -12.436 9.790 1.00 93.94 296 THR A N 1
ATOM 2114 C CA . THR A 1 296 ? 2.387 -12.997 8.548 1.00 93.94 296 THR A CA 1
ATOM 2115 C C . THR A 1 296 ? 3.875 -12.705 8.361 1.00 93.94 296 THR A C 1
ATOM 2117 O O . THR A 1 296 ? 4.443 -13.101 7.348 1.00 93.94 296 THR A O 1
ATOM 2120 N N . VAL A 1 297 ? 4.515 -12.020 9.315 1.00 93.62 297 VAL A N 1
ATOM 2121 C CA . VAL A 1 297 ? 5.933 -11.650 9.243 1.00 93.62 297 VAL A CA 1
ATOM 2122 C C . VAL A 1 297 ? 6.837 -12.887 9.210 1.00 93.62 297 VAL A C 1
ATOM 2124 O O . VAL A 1 297 ? 6.867 -13.689 10.152 1.00 93.62 297 VAL A O 1
ATOM 2127 N N . ASP A 1 298 ? 7.635 -12.978 8.147 1.00 93.25 298 ASP A N 1
ATOM 2128 C CA . ASP A 1 298 ? 8.658 -14.002 7.947 1.00 93.25 298 ASP A CA 1
ATOM 2129 C C . ASP A 1 298 ? 9.997 -13.348 7.588 1.00 93.25 298 ASP A C 1
ATOM 2131 O O . ASP A 1 298 ? 10.117 -12.725 6.543 1.00 93.25 298 ASP A O 1
ATOM 2135 N N . VAL A 1 299 ? 11.014 -13.488 8.437 1.00 93.31 299 VAL A N 1
ATOM 2136 C CA . VAL A 1 299 ? 12.354 -12.916 8.223 1.00 93.31 299 VAL A CA 1
ATOM 2137 C C . VAL A 1 299 ? 13.375 -13.940 7.725 1.00 93.31 299 VAL A C 1
ATOM 2139 O O . VAL A 1 299 ? 14.565 -13.650 7.682 1.00 93.31 299 VAL A O 1
ATOM 2142 N N . THR A 1 300 ? 12.945 -15.145 7.344 1.00 90.56 300 THR A N 1
ATOM 2143 C CA . THR A 1 300 ? 13.855 -16.219 6.903 1.00 90.56 300 THR A CA 1
ATOM 2144 C C . THR A 1 300 ? 14.360 -16.059 5.468 1.00 90.56 300 THR A C 1
ATOM 2146 O O . THR A 1 300 ? 15.205 -16.828 5.011 1.00 90.56 300 THR A O 1
ATOM 2149 N N . THR A 1 301 ? 13.882 -15.036 4.760 1.00 88.00 301 THR A N 1
ATOM 2150 C CA . THR A 1 301 ? 14.352 -14.647 3.429 1.00 88.00 301 THR A CA 1
ATOM 2151 C C . THR A 1 301 ? 14.701 -13.162 3.414 1.00 88.00 301 THR A C 1
ATOM 2153 O O . THR A 1 301 ? 14.185 -12.390 4.221 1.00 88.00 301 THR A O 1
ATOM 2156 N N . GLN A 1 302 ? 15.543 -12.737 2.468 1.00 82.56 302 GLN A N 1
ATOM 2157 C CA . GLN A 1 302 ? 15.893 -11.320 2.323 1.00 82.56 302 GLN A CA 1
ATOM 2158 C C . GLN A 1 302 ? 14.653 -10.449 2.086 1.00 82.56 302 GLN A C 1
ATOM 2160 O O . GLN A 1 302 ? 14.473 -9.440 2.764 1.00 82.56 302 GLN A O 1
ATOM 2165 N N . GLN A 1 303 ? 13.786 -10.862 1.154 1.00 84.25 303 GLN A N 1
ATOM 2166 C CA . GLN A 1 303 ? 12.549 -10.141 0.863 1.00 84.25 303 GLN A CA 1
ATOM 2167 C C . GLN A 1 303 ? 11.621 -10.132 2.077 1.00 84.25 303 GLN A C 1
ATOM 2169 O O . GLN A 1 303 ? 11.122 -9.079 2.446 1.00 84.25 303 GLN A O 1
ATOM 2174 N N . GLY A 1 304 ? 11.458 -11.272 2.749 1.00 88.62 304 GLY A N 1
ATOM 2175 C CA . GLY A 1 304 ? 10.642 -11.356 3.953 1.00 88.62 304 GLY A CA 1
ATOM 2176 C C . GLY A 1 304 ? 11.146 -10.448 5.082 1.00 88.62 304 GLY A C 1
ATOM 2177 O O . GLY A 1 304 ? 10.354 -9.798 5.757 1.00 88.62 304 GLY A O 1
ATOM 2178 N N . ALA A 1 305 ? 12.465 -10.305 5.250 1.00 88.38 305 ALA A N 1
ATOM 2179 C CA . ALA A 1 305 ? 13.039 -9.368 6.214 1.00 88.38 305 ALA A CA 1
ATOM 2180 C C . ALA A 1 305 ? 12.767 -7.894 5.853 1.0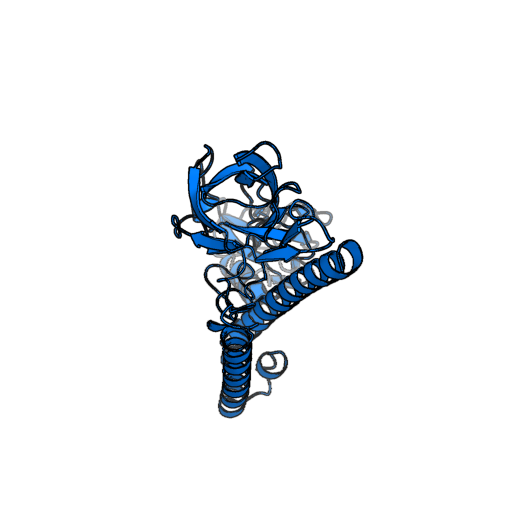0 88.38 305 ALA A C 1
ATOM 2182 O O . ALA A 1 305 ? 12.550 -7.084 6.756 1.00 88.38 305 ALA A O 1
ATOM 2183 N N . ILE A 1 306 ? 12.754 -7.550 4.561 1.00 86.44 306 ILE A N 1
ATOM 2184 C CA . ILE A 1 306 ? 12.369 -6.218 4.067 1.00 86.44 306 ILE A CA 1
ATOM 2185 C C . ILE A 1 306 ? 10.878 -5.972 4.314 1.00 86.44 306 ILE A C 1
ATOM 2187 O O . ILE A 1 306 ? 10.524 -4.976 4.946 1.00 86.44 306 ILE A O 1
ATOM 2191 N N . ASP A 1 307 ? 10.026 -6.915 3.915 1.00 90.25 307 ASP A N 1
ATOM 2192 C CA . ASP A 1 307 ? 8.577 -6.867 4.121 1.00 90.25 307 ASP A CA 1
ATOM 2193 C C . ASP A 1 307 ? 8.238 -6.722 5.613 1.00 90.25 307 ASP A C 1
ATOM 2195 O O . ASP A 1 307 ? 7.415 -5.891 6.003 1.00 90.25 307 ASP A O 1
ATOM 2199 N N . ALA A 1 308 ? 8.943 -7.462 6.473 1.00 92.62 308 ALA A N 1
ATOM 2200 C CA . ALA A 1 308 ? 8.818 -7.378 7.921 1.00 92.62 308 ALA A CA 1
ATOM 2201 C C . ALA A 1 308 ? 9.104 -5.972 8.457 1.00 92.62 308 ALA A C 1
ATOM 2203 O O . ALA A 1 308 ? 8.379 -5.503 9.331 1.00 92.62 308 ALA A O 1
ATOM 2204 N N . MET A 1 309 ? 10.142 -5.290 7.958 1.00 90.94 309 MET A N 1
ATOM 2205 C CA . MET A 1 309 ? 10.435 -3.912 8.371 1.00 90.94 309 MET A CA 1
ATOM 2206 C C . MET A 1 309 ? 9.287 -2.972 8.001 1.00 90.94 309 MET A C 1
ATOM 2208 O O . MET A 1 309 ? 8.862 -2.186 8.843 1.00 90.94 309 MET A O 1
ATOM 2212 N N . THR A 1 310 ? 8.742 -3.099 6.790 1.00 89.50 310 THR A N 1
ATOM 2213 C CA . THR A 1 310 ? 7.610 -2.289 6.317 1.00 89.50 310 THR A CA 1
ATOM 2214 C C . THR A 1 310 ? 6.341 -2.533 7.141 1.00 89.50 310 THR A C 1
ATOM 2216 O O . THR A 1 310 ? 5.669 -1.583 7.545 1.00 89.50 310 THR A O 1
ATOM 2219 N N . ILE A 1 311 ? 6.028 -3.792 7.458 1.00 92.88 311 ILE A N 1
ATOM 2220 C CA . ILE A 1 311 ? 4.870 -4.152 8.292 1.00 92.88 311 ILE A CA 1
ATOM 2221 C C . ILE A 1 311 ? 5.052 -3.654 9.732 1.00 92.88 311 ILE A C 1
ATOM 2223 O O . ILE A 1 311 ? 4.116 -3.104 10.312 1.00 92.88 311 ILE A O 1
ATOM 2227 N N . ILE A 1 312 ? 6.243 -3.817 10.317 1.00 93.56 312 ILE A N 1
ATOM 2228 C CA . ILE A 1 312 ? 6.535 -3.367 11.686 1.00 93.56 312 ILE A CA 1
ATOM 2229 C C . ILE A 1 312 ? 6.465 -1.840 11.785 1.00 93.56 312 ILE A C 1
ATOM 2231 O O . ILE A 1 312 ? 5.869 -1.331 12.731 1.00 93.56 312 ILE A O 1
ATOM 2235 N N . ASP A 1 313 ? 7.017 -1.106 10.820 1.00 91.31 313 ASP A N 1
ATOM 2236 C CA . ASP A 1 313 ? 6.957 0.360 10.803 1.00 91.31 313 ASP A CA 1
ATOM 2237 C C . ASP A 1 313 ? 5.509 0.871 10.701 1.00 91.31 313 ASP A C 1
ATOM 2239 O O . ASP A 1 313 ? 5.080 1.752 11.455 1.00 91.31 313 ASP A O 1
ATOM 2243 N N . SER A 1 314 ? 4.701 0.221 9.858 1.00 89.50 314 SER A N 1
ATOM 2244 C CA . SER A 1 314 ? 3.262 0.478 9.783 1.00 89.50 314 SER A CA 1
ATOM 2245 C C . SER A 1 314 ? 2.555 0.179 11.112 1.00 89.50 314 SER A C 1
ATOM 2247 O O . SER A 1 314 ? 1.773 1.001 11.592 1.00 89.50 314 SER A O 1
ATOM 2249 N N . ALA A 1 315 ? 2.875 -0.942 11.768 1.00 92.31 315 ALA A N 1
ATOM 2250 C CA . ALA A 1 315 ? 2.322 -1.291 13.077 1.00 92.31 315 ALA A CA 1
ATOM 2251 C C . ALA A 1 315 ? 2.700 -0.275 14.169 1.00 92.31 315 ALA A C 1
ATOM 2253 O O . ALA A 1 315 ? 1.863 0.080 15.000 1.00 92.31 315 ALA A O 1
ATOM 2254 N N . VAL A 1 316 ? 3.941 0.221 14.167 1.00 92.12 316 VAL A N 1
ATOM 2255 C CA . VAL A 1 316 ? 4.415 1.261 15.094 1.00 92.12 316 VAL A CA 1
ATOM 2256 C C . VAL A 1 316 ? 3.686 2.579 14.853 1.00 92.12 316 VAL A C 1
ATOM 2258 O O . VAL A 1 316 ? 3.273 3.237 15.813 1.00 92.12 316 VAL A O 1
ATOM 2261 N N . THR A 1 317 ? 3.487 2.953 13.591 1.00 88.06 317 THR A N 1
ATOM 2262 C CA . THR A 1 317 ? 2.720 4.145 13.214 1.00 88.06 317 THR A CA 1
ATOM 2263 C C . THR A 1 317 ? 1.271 4.035 13.692 1.00 88.06 317 THR A C 1
ATOM 2265 O O . THR A 1 317 ? 0.789 4.934 14.383 1.00 88.06 317 THR A O 1
ATOM 2268 N N . GLN A 1 318 ? 0.607 2.906 13.428 1.00 87.44 318 GLN A N 1
ATOM 2269 C CA . GLN A 1 318 ? -0.759 2.632 13.889 1.00 87.44 318 GLN A CA 1
ATOM 2270 C C . GLN A 1 318 ? -0.857 2.690 15.419 1.00 87.44 318 GLN A C 1
ATOM 2272 O O . GLN A 1 318 ? -1.714 3.381 15.965 1.00 87.44 318 GLN A O 1
ATOM 2277 N N . LEU A 1 319 ? 0.070 2.049 16.136 1.00 90.31 319 LEU A N 1
ATOM 2278 C CA . LEU A 1 319 ? 0.095 2.093 17.598 1.00 90.31 319 LEU A CA 1
ATOM 2279 C C . LEU A 1 319 ? 0.320 3.517 18.127 1.00 90.31 319 LEU A C 1
ATOM 2281 O O . LEU A 1 319 ? -0.266 3.907 19.137 1.00 90.31 319 LEU A O 1
ATOM 2285 N N . SER A 1 320 ? 1.162 4.306 17.460 1.00 89.81 320 SER A N 1
ATOM 2286 C CA . SER A 1 320 ? 1.417 5.701 17.833 1.00 89.81 320 SER A CA 1
ATOM 2287 C C . SER A 1 320 ? 0.168 6.567 17.670 1.00 89.81 320 SER A C 1
ATOM 2289 O O . SER A 1 320 ? -0.126 7.365 18.559 1.00 89.81 320 SER A O 1
ATOM 2291 N N . GLN A 1 321 ? -0.604 6.358 16.600 1.00 84.38 321 GLN A N 1
ATOM 2292 C CA . GLN A 1 321 ? -1.902 7.008 16.396 1.00 84.38 321 GLN A CA 1
ATOM 2293 C C . GLN A 1 321 ? -2.895 6.618 17.498 1.00 84.38 321 GLN A C 1
ATOM 2295 O O . GLN A 1 321 ? -3.405 7.495 18.192 1.00 84.38 321 GLN A O 1
ATOM 2300 N N . MET A 1 322 ? -3.063 5.317 17.761 1.00 87.06 322 MET A N 1
ATOM 2301 C CA . MET A 1 322 ? -3.936 4.808 18.831 1.00 87.06 322 MET A CA 1
ATOM 2302 C C . MET A 1 322 ? -3.574 5.390 20.209 1.00 87.06 322 MET A C 1
ATOM 2304 O O . MET A 1 322 ? -4.446 5.758 20.998 1.00 87.06 322 MET A O 1
ATOM 2308 N N . ARG A 1 323 ? -2.274 5.507 20.517 1.00 88.38 323 ARG A N 1
ATOM 2309 C CA . ARG A 1 323 ? -1.791 6.140 21.757 1.00 88.38 323 ARG A CA 1
ATOM 2310 C C . ARG A 1 323 ? -2.079 7.639 21.790 1.00 88.38 323 ARG A C 1
ATOM 2312 O O . ARG A 1 323 ? -2.417 8.158 22.852 1.00 88.38 323 ARG A O 1
ATOM 2319 N N . GLY A 1 324 ? -1.941 8.323 20.657 1.00 87.69 324 GLY A N 1
ATOM 2320 C CA . GLY A 1 324 ? -2.295 9.732 20.509 1.00 87.69 324 GLY A CA 1
ATOM 2321 C C . GLY A 1 324 ? -3.782 9.979 20.763 1.00 87.69 324 GLY A C 1
ATOM 2322 O O . GLY A 1 324 ? -4.126 10.881 21.525 1.00 87.69 324 GLY A O 1
ATOM 2323 N N . GLU A 1 325 ? -4.654 9.137 20.206 1.00 83.38 325 GLU A N 1
ATOM 2324 C CA . GLU A 1 325 ? -6.105 9.182 20.428 1.00 83.38 325 GLU A CA 1
ATOM 2325 C C . GLU A 1 325 ? -6.463 8.966 21.902 1.00 83.38 325 GLU A C 1
ATOM 2327 O O . GLU A 1 325 ? -7.199 9.765 22.483 1.00 83.38 325 GLU A O 1
ATOM 2332 N N . LEU A 1 326 ? -5.889 7.938 22.537 1.00 87.00 326 LEU A N 1
ATOM 2333 C CA . LEU A 1 326 ? -6.084 7.671 23.966 1.00 87.00 326 LEU A CA 1
ATOM 2334 C C . LEU A 1 326 ? -5.598 8.833 24.842 1.00 87.00 326 LEU A C 1
ATOM 2336 O O . LEU A 1 326 ? -6.295 9.235 25.773 1.00 87.00 326 LEU A O 1
ATOM 2340 N N . GLY A 1 327 ? -4.424 9.394 24.547 1.00 87.62 327 GLY A N 1
ATOM 2341 C CA . GLY A 1 327 ? -3.877 10.532 25.289 1.00 87.62 327 GLY A CA 1
ATOM 2342 C C . GLY A 1 327 ? -4.706 11.806 25.113 1.00 87.62 327 GLY A C 1
ATOM 2343 O O . GLY A 1 327 ? -4.923 12.543 26.075 1.00 87.62 327 GLY A O 1
ATOM 2344 N N . SER A 1 328 ? -5.216 12.050 23.903 1.00 85.75 328 SER A N 1
ATOM 2345 C CA . SER A 1 328 ? -6.137 13.154 23.625 1.00 85.75 328 SER A CA 1
ATOM 2346 C C . SER A 1 328 ? -7.446 12.992 24.397 1.00 85.75 328 SER A C 1
ATOM 2348 O O . SER A 1 328 ? -7.900 13.940 25.037 1.00 85.75 328 SER A O 1
ATOM 2350 N N . PHE A 1 329 ? -8.014 11.783 24.406 1.00 84.56 329 PHE A N 1
ATOM 2351 C CA . PHE A 1 329 ? -9.217 11.475 25.172 1.00 84.56 329 PHE A CA 1
ATOM 2352 C C . PHE A 1 329 ? -9.014 11.719 26.671 1.00 84.56 329 PHE A C 1
ATOM 2354 O O . PHE A 1 329 ? -9.807 12.432 27.278 1.00 84.56 329 PHE A O 1
ATOM 2361 N N . GLN A 1 330 ? -7.924 11.201 27.248 1.00 85.81 330 GLN A N 1
ATOM 2362 C CA . GLN A 1 330 ? -7.592 11.431 28.656 1.00 85.81 330 GLN A CA 1
ATOM 2363 C C . GLN A 1 330 ? -7.497 12.925 28.964 1.00 85.81 330 GLN A C 1
ATOM 2365 O O . GLN A 1 330 ? -8.202 13.402 29.835 1.00 85.81 330 GLN A O 1
ATOM 2370 N N . LYS A 1 331 ? -6.709 13.689 28.201 1.00 88.00 331 LYS A N 1
ATOM 2371 C CA . LYS A 1 331 ? -6.521 15.126 28.447 1.00 88.00 331 LYS A CA 1
ATOM 2372 C C . LYS A 1 331 ? -7.817 15.944 28.363 1.00 88.00 331 LYS A C 1
ATOM 2374 O O . LYS A 1 331 ? -7.936 16.963 29.036 1.00 88.00 331 LYS A O 1
ATOM 2379 N N . ASN A 1 332 ? -8.735 15.556 27.481 1.00 82.56 332 ASN A N 1
ATOM 2380 C CA . ASN A 1 332 ? -9.936 16.339 27.202 1.00 82.56 332 ASN A CA 1
ATOM 2381 C C . ASN A 1 332 ? -11.118 15.985 28.115 1.00 82.56 332 ASN A C 1
ATOM 2383 O O . ASN A 1 332 ? -12.035 16.797 28.231 1.00 82.56 332 ASN A O 1
ATOM 2387 N N . PHE A 1 333 ? -11.125 14.793 28.721 1.00 80.19 333 PHE A N 1
ATOM 2388 C CA . PHE A 1 333 ? -12.307 14.258 29.405 1.00 80.19 333 PHE A CA 1
ATOM 2389 C C . PHE A 1 333 ? -12.053 13.661 30.797 1.00 80.19 333 PHE A C 1
ATOM 2391 O O . PHE A 1 333 ? -13.032 13.437 31.509 1.00 80.19 333 PHE A O 1
ATOM 2398 N N . LEU A 1 334 ? -10.801 13.386 31.184 1.00 76.94 334 LEU A N 1
ATOM 2399 C CA . LEU A 1 334 ? -10.423 12.808 32.484 1.00 76.94 334 LEU A CA 1
ATOM 2400 C C . LEU A 1 334 ? -9.492 13.748 33.259 1.00 76.94 334 LEU A C 1
ATOM 2402 O O . LEU A 1 334 ? -9.642 13.790 34.499 1.00 76.94 334 LEU A O 1
#